Protein AF-A0AAD8E2T5-F1 (afdb_monomer)

Structure (mmCIF, N/CA/C/O backbone):
data_AF-A0AAD8E2T5-F1
#
_entry.id   AF-A0AAD8E2T5-F1
#
loop_
_atom_site.group_PDB
_atom_site.id
_atom_site.type_symbol
_atom_site.label_atom_id
_atom_site.label_alt_id
_atom_site.label_comp_id
_atom_site.label_asym_id
_atom_site.label_entity_id
_atom_site.label_seq_id
_atom_site.pdbx_PDB_ins_code
_atom_site.Cartn_x
_atom_site.Cartn_y
_atom_site.Cartn_z
_atom_site.occupancy
_atom_site.B_iso_or_equiv
_atom_site.auth_seq_id
_atom_site.auth_comp_id
_atom_site.auth_asym_id
_atom_site.auth_atom_id
_atom_site.pdbx_PDB_model_num
ATOM 1 N N . THR A 1 1 ? -21.886 -13.029 6.896 1.00 61.81 1 THR A N 1
ATOM 2 C CA . THR A 1 1 ? -21.208 -12.000 7.725 1.00 61.81 1 THR A CA 1
ATOM 3 C C . THR A 1 1 ? -21.037 -12.419 9.179 1.00 61.81 1 THR A C 1
ATOM 5 O O . THR A 1 1 ? -20.117 -11.916 9.805 1.00 61.81 1 THR A O 1
ATOM 8 N N . GLY A 1 2 ? -21.838 -13.358 9.710 1.00 75.00 2 GLY A N 1
ATOM 9 C CA . GLY A 1 2 ? -21.787 -13.745 11.130 1.00 75.00 2 GLY A CA 1
ATOM 10 C C . GLY A 1 2 ? -22.573 -12.800 12.045 1.00 75.00 2 GLY A C 1
ATOM 11 O O . GLY A 1 2 ? -22.577 -12.992 13.255 1.00 75.00 2 GLY A O 1
ATOM 12 N N . ALA A 1 3 ? -23.237 -11.792 11.466 1.00 78.25 3 ALA A N 1
ATOM 13 C CA . ALA A 1 3 ? -24.046 -10.806 12.179 1.00 78.25 3 ALA A CA 1
ATOM 14 C C . ALA A 1 3 ? -25.438 -11.328 12.579 1.00 78.25 3 ALA A C 1
ATOM 16 O O . ALA A 1 3 ? -25.994 -10.843 13.558 1.00 78.25 3 ALA A O 1
ATOM 17 N N . LEU A 1 4 ? -25.977 -12.309 11.850 1.00 80.19 4 LEU A N 1
ATOM 18 C CA . LEU A 1 4 ? -27.272 -12.948 12.108 1.00 80.19 4 LEU A CA 1
ATOM 19 C C . LEU A 1 4 ? -27.066 -14.451 12.330 1.00 80.19 4 LEU A C 1
ATOM 21 O O . LEU A 1 4 ? -26.152 -15.035 11.734 1.00 80.19 4 LEU A O 1
ATOM 25 N N . LEU A 1 5 ? -27.893 -15.059 13.181 1.00 77.06 5 LEU A N 1
ATOM 26 C CA . LEU A 1 5 ? -27.990 -16.513 13.308 1.00 77.06 5 LEU A CA 1
ATOM 27 C C . LEU A 1 5 ? -28.580 -17.121 12.026 1.00 77.06 5 LEU A C 1
ATOM 29 O O . LEU A 1 5 ? -29.374 -16.487 11.337 1.00 77.06 5 LEU A O 1
ATOM 33 N N . LEU A 1 6 ? -28.156 -18.344 11.694 1.00 69.25 6 LEU A N 1
ATOM 34 C CA . LEU A 1 6 ? -28.628 -19.059 10.500 1.00 69.25 6 LEU A CA 1
ATOM 35 C C . LEU A 1 6 ? -30.036 -19.635 10.682 1.00 69.25 6 LEU A C 1
ATOM 37 O O . LEU A 1 6 ? -30.764 -19.769 9.707 1.00 69.25 6 LEU A O 1
ATOM 41 N N . GLU A 1 7 ? -30.415 -19.953 11.917 1.00 64.06 7 GLU A N 1
ATOM 42 C CA . GLU A 1 7 ? -31.717 -20.515 12.255 1.00 64.06 7 GLU A CA 1
ATOM 43 C C . GLU A 1 7 ? -32.171 -19.941 13.595 1.00 64.06 7 GLU A C 1
ATOM 45 O O . GLU A 1 7 ? -31.394 -19.895 14.553 1.00 64.06 7 GLU A O 1
ATOM 50 N N . ASN A 1 8 ? -33.433 -19.523 13.661 1.00 59.47 8 ASN A N 1
ATOM 51 C CA . ASN A 1 8 ? -34.097 -19.223 14.920 1.00 59.47 8 ASN A CA 1
ATOM 52 C C . ASN A 1 8 ? -34.789 -20.506 15.407 1.00 59.47 8 ASN A C 1
ATOM 54 O O . ASN A 1 8 ? -35.702 -20.976 14.718 1.00 59.47 8 ASN A O 1
ATOM 58 N N . PRO A 1 9 ? -34.405 -21.092 16.559 1.00 55.62 9 PRO A N 1
ATOM 59 C CA . PRO A 1 9 ? -35.082 -22.267 17.102 1.00 55.62 9 PRO A CA 1
ATOM 60 C C . PRO A 1 9 ? -36.516 -21.884 17.508 1.00 55.62 9 PRO A C 1
ATOM 62 O O . PRO A 1 9 ? -36.763 -21.431 18.620 1.00 55.62 9 PRO A O 1
ATOM 65 N N . GLY A 1 10 ? -37.461 -22.014 16.572 1.00 60.66 10 GLY A N 1
ATOM 66 C CA . GLY A 1 10 ? -38.875 -21.659 16.751 1.00 60.66 10 GLY A CA 1
ATOM 67 C C . GLY A 1 10 ? -39.511 -20.880 15.593 1.00 60.66 10 GLY A C 1
ATOM 68 O O . GLY A 1 10 ? -40.734 -20.758 15.548 1.00 60.66 10 GLY A O 1
ATOM 69 N N . SER A 1 11 ? -38.721 -20.390 14.636 1.00 57.31 11 SER A N 1
ATOM 70 C CA . SER A 1 11 ? -39.211 -19.648 13.472 1.00 57.31 11 SER A CA 1
ATOM 71 C C . SER A 1 11 ? -39.202 -20.504 12.201 1.00 57.31 11 SER A C 1
ATOM 73 O O . SER A 1 11 ? -38.232 -21.203 11.927 1.00 57.31 11 SER A O 1
ATOM 75 N N . LYS A 1 12 ? -40.264 -20.407 11.388 1.00 56.75 12 LYS A N 1
ATOM 76 C CA . LYS A 1 12 ? -40.334 -20.995 10.035 1.00 56.75 12 LYS A CA 1
ATOM 77 C C . LYS A 1 12 ? -39.841 -20.055 8.927 1.00 56.75 12 LYS A C 1
ATOM 79 O O . LYS A 1 12 ? -39.873 -20.446 7.764 1.00 56.75 12 LYS A O 1
ATOM 84 N N . ASP A 1 13 ? -39.448 -18.827 9.260 1.00 60.12 13 ASP A N 1
ATOM 85 C CA . ASP A 1 13 ? -38.979 -17.844 8.285 1.00 60.12 13 ASP A CA 1
ATOM 86 C C . ASP A 1 13 ? -37.445 -17.918 8.154 1.00 60.12 13 ASP A C 1
ATOM 88 O O . ASP A 1 13 ? -36.739 -17.521 9.083 1.00 60.12 13 ASP A O 1
ATOM 92 N N . PRO A 1 14 ? -36.901 -18.404 7.023 1.00 56.59 14 PRO A N 1
ATOM 93 C CA . PRO A 1 14 ? -35.457 -18.514 6.809 1.00 56.59 14 PRO A CA 1
ATOM 94 C C . PRO A 1 14 ? -34.744 -17.151 6.720 1.00 56.59 14 PRO A C 1
ATOM 96 O O . PRO A 1 14 ? -33.518 -17.112 6.620 1.00 56.59 14 PRO A O 1
ATOM 99 N N . TYR A 1 15 ? -35.482 -16.035 6.756 1.00 58.16 15 TYR A N 1
ATOM 100 C CA . TYR A 1 15 ? -34.942 -14.679 6.681 1.00 58.16 15 TYR A CA 1
ATOM 101 C C . TYR A 1 15 ? -34.942 -13.922 8.021 1.00 58.16 15 TYR A C 1
ATOM 103 O O . TYR A 1 15 ? -34.490 -12.777 8.053 1.00 58.16 15 TYR A O 1
ATOM 111 N N . ASN A 1 16 ? -35.389 -14.529 9.131 1.00 60.06 16 ASN A N 1
ATOM 112 C CA . ASN A 1 16 ? -35.539 -13.840 10.421 1.00 60.06 16 ASN A CA 1
ATOM 113 C C . ASN A 1 16 ? -34.491 -14.196 11.493 1.00 60.06 16 ASN A C 1
ATOM 115 O O . ASN A 1 16 ? -34.824 -14.326 12.667 1.00 60.06 16 ASN A O 1
ATOM 119 N N . GLY A 1 17 ? -33.221 -14.339 11.115 1.00 70.25 17 GLY A N 1
ATOM 120 C CA . GLY A 1 17 ? -32.162 -14.665 12.075 1.00 70.25 17 GLY A CA 1
ATOM 121 C C . GLY A 1 17 ? -31.980 -13.602 13.167 1.00 70.25 17 GLY A C 1
ATOM 122 O O . GLY A 1 17 ? -31.820 -12.420 12.856 1.00 70.25 17 GLY A O 1
ATOM 123 N N . ASP A 1 18 ? -31.939 -14.019 14.436 1.00 80.06 18 ASP A N 1
ATOM 124 C CA . ASP A 1 18 ? -31.612 -13.123 15.548 1.00 80.06 18 ASP A CA 1
ATOM 125 C C . ASP A 1 18 ? -30.189 -12.558 15.409 1.00 80.06 18 ASP A C 1
ATOM 127 O O . ASP A 1 18 ? -29.259 -13.210 14.914 1.00 80.06 18 ASP A O 1
ATOM 131 N N . ILE A 1 19 ? -30.003 -11.318 15.864 1.00 83.88 19 ILE A N 1
ATOM 132 C CA . ILE A 1 19 ? -28.711 -10.635 15.814 1.00 83.88 19 ILE A CA 1
ATOM 133 C C . ILE A 1 19 ? -27.715 -11.286 16.785 1.00 83.88 19 ILE A C 1
ATOM 135 O O . ILE A 1 19 ? -27.953 -11.419 17.986 1.00 83.88 19 ILE A O 1
ATOM 139 N N . THR A 1 20 ? -26.551 -11.680 16.273 1.00 88.69 20 THR A N 1
ATOM 140 C CA . THR A 1 20 ? -25.502 -12.300 17.093 1.00 88.69 20 THR A CA 1
ATOM 141 C C . THR A 1 20 ? -24.822 -11.264 17.988 1.00 88.69 20 THR A C 1
ATOM 143 O O . THR A 1 20 ? -24.931 -10.055 17.772 1.00 88.69 20 THR A O 1
ATOM 146 N N . LEU A 1 21 ? -24.040 -11.707 18.977 1.00 86.19 21 LEU A N 1
ATOM 147 C CA . LEU A 1 21 ? -23.210 -10.793 19.774 1.00 86.19 21 LEU A CA 1
ATOM 148 C C . LEU A 1 21 ? -22.235 -9.992 18.890 1.00 86.19 21 LEU A C 1
ATOM 150 O O . LEU A 1 21 ? -22.070 -8.790 19.081 1.00 86.19 21 LEU A O 1
ATOM 154 N N . MET A 1 22 ? -21.656 -10.632 17.868 1.00 89.00 22 MET A N 1
ATOM 155 C CA . MET A 1 22 ? -20.851 -9.946 16.852 1.00 89.00 22 MET A CA 1
ATOM 156 C C . MET A 1 22 ? -21.699 -8.930 16.072 1.00 89.00 22 MET A C 1
ATOM 158 O O . MET A 1 22 ? -21.257 -7.801 15.881 1.00 89.00 22 MET A O 1
ATOM 162 N N . GLY A 1 23 ? -22.926 -9.287 15.682 1.00 91.00 23 GLY A N 1
ATOM 163 C CA . GLY A 1 23 ? -23.860 -8.386 15.006 1.00 91.00 23 GLY A CA 1
ATOM 164 C C . GLY A 1 23 ? -24.168 -7.123 15.812 1.00 91.00 23 GLY A C 1
ATOM 165 O O . GLY A 1 23 ? -24.127 -6.026 15.259 1.00 91.00 23 GLY A O 1
ATOM 166 N N . HIS A 1 24 ? -24.378 -7.244 17.126 1.00 91.56 24 HIS A N 1
ATOM 167 C CA . HIS A 1 24 ? -24.598 -6.093 18.011 1.00 91.56 24 HIS A CA 1
ATOM 168 C C . HIS A 1 24 ? -23.395 -5.144 18.062 1.00 91.56 24 HIS A C 1
ATOM 170 O O . HIS A 1 24 ? -23.573 -3.928 18.133 1.00 91.56 24 HIS A O 1
ATOM 176 N N . VAL A 1 25 ? -22.173 -5.686 18.028 1.00 93.25 25 VAL A N 1
ATOM 177 C CA . VAL A 1 25 ? -20.946 -4.881 17.954 1.00 93.25 25 VAL A CA 1
ATOM 178 C C . VAL A 1 25 ? -20.874 -4.164 16.611 1.00 93.25 25 VAL A C 1
ATOM 180 O O . VAL A 1 25 ? -20.685 -2.951 16.576 1.00 93.25 25 VAL A O 1
ATOM 183 N N . MET A 1 26 ? -21.076 -4.893 15.510 1.00 93.94 26 MET A N 1
ATOM 184 C CA . MET A 1 26 ? -21.024 -4.342 14.152 1.00 93.94 26 MET A CA 1
ATOM 185 C C . MET A 1 26 ? -22.046 -3.216 13.953 1.00 93.94 26 MET A C 1
ATOM 187 O O . MET A 1 26 ? -21.712 -2.191 13.374 1.00 93.94 26 MET A O 1
ATOM 191 N N . ALA A 1 27 ? -23.257 -3.360 14.498 1.00 93.38 27 ALA A N 1
ATOM 192 C CA . ALA A 1 27 ? -24.318 -2.356 14.402 1.00 93.38 27 ALA A CA 1
ATOM 193 C C . ALA A 1 27 ? -23.984 -1.018 15.092 1.00 93.38 27 ALA A C 1
ATOM 195 O O . ALA A 1 27 ? -24.606 0.001 14.798 1.00 93.38 27 ALA A O 1
ATOM 196 N N . LYS A 1 28 ? -23.019 -1.001 16.021 1.00 94.19 28 LYS A N 1
ATOM 197 C CA . LYS A 1 28 ? -22.618 0.198 16.777 1.00 94.19 28 LYS A CA 1
ATOM 198 C C . LYS A 1 28 ? -21.412 0.930 16.183 1.00 94.19 28 LYS A C 1
ATOM 200 O O . LYS A 1 28 ? -21.066 2.015 16.666 1.00 94.19 28 LYS A O 1
ATOM 205 N N . LEU A 1 29 ? -20.756 0.356 15.172 1.00 96.06 29 LEU A N 1
ATOM 206 C CA . LEU A 1 29 ? -19.588 0.949 14.525 1.00 96.06 29 LEU A CA 1
ATOM 207 C C . LEU A 1 29 ? -20.008 1.689 13.239 1.00 96.06 29 LEU A C 1
ATOM 209 O O . LEU A 1 29 ? -20.730 1.119 12.425 1.00 96.06 29 LEU A O 1
ATOM 213 N N . PRO A 1 30 ? -19.563 2.942 13.017 1.00 95.81 30 PRO A N 1
ATOM 214 C CA . PRO A 1 30 ? -19.956 3.752 11.859 1.00 95.81 30 PRO A CA 1
ATOM 215 C C . PRO A 1 30 ? -19.135 3.410 10.600 1.00 95.81 30 PRO A C 1
ATOM 217 O O . PRO A 1 30 ? -18.559 4.288 9.963 1.00 95.81 30 PRO A O 1
ATOM 220 N N . ILE A 1 31 ? -19.019 2.125 10.274 1.00 96.62 31 ILE A N 1
ATOM 221 C CA . ILE A 1 31 ? -18.174 1.596 9.194 1.00 96.62 31 ILE A CA 1
ATOM 222 C C . ILE A 1 31 ? -18.854 0.391 8.540 1.00 96.62 31 ILE A C 1
ATOM 224 O O . ILE A 1 31 ? -19.792 -0.183 9.090 1.00 96.62 31 ILE A O 1
ATOM 228 N N . ASP A 1 32 ? -18.360 -0.014 7.371 1.00 95.94 32 ASP A N 1
ATOM 229 C CA . ASP A 1 32 ? -18.878 -1.188 6.671 1.00 95.94 32 ASP A CA 1
ATOM 230 C C . ASP A 1 32 ? -18.830 -2.459 7.544 1.00 95.94 32 ASP A C 1
ATOM 232 O O . ASP A 1 32 ? -17.945 -2.650 8.389 1.00 95.94 32 ASP A O 1
ATOM 236 N N . ILE A 1 33 ? -19.790 -3.358 7.323 1.00 94.12 33 ILE A N 1
ATOM 237 C CA . ILE A 1 33 ? -19.931 -4.592 8.095 1.00 94.12 33 ILE A CA 1
ATOM 238 C C . ILE A 1 33 ? -18.700 -5.501 7.973 1.00 94.12 33 ILE A C 1
ATOM 240 O O . ILE A 1 33 ? -18.281 -6.092 8.966 1.00 94.12 33 ILE A O 1
ATOM 244 N N . HIS A 1 34 ? -18.052 -5.592 6.811 1.00 95.69 34 HIS A N 1
ATOM 245 C CA . HIS A 1 34 ? -16.842 -6.402 6.651 1.00 95.69 34 HIS A CA 1
ATOM 246 C C . HIS A 1 34 ? -15.663 -5.800 7.418 1.00 95.69 34 HIS A C 1
ATOM 248 O O . HIS A 1 34 ? -14.889 -6.529 8.041 1.00 95.69 34 HIS A O 1
ATOM 254 N N . ILE A 1 35 ? -15.571 -4.470 7.459 1.00 97.31 35 ILE A N 1
ATOM 255 C CA . ILE A 1 35 ? -14.559 -3.758 8.245 1.00 97.31 35 ILE A CA 1
ATOM 256 C C . ILE A 1 35 ? -14.821 -3.931 9.748 1.00 97.31 35 ILE A C 1
ATOM 258 O O . ILE A 1 35 ? -13.900 -4.188 10.523 1.00 97.31 35 ILE A O 1
ATOM 262 N N . SER A 1 36 ? -16.081 -3.883 10.175 1.00 97.31 36 SER A N 1
ATOM 263 C CA . SER A 1 36 ? -16.446 -4.191 11.561 1.00 97.31 36 SER A CA 1
ATOM 264 C C . SER A 1 36 ? -16.055 -5.623 11.934 1.00 97.31 36 SER A C 1
ATOM 266 O O . SER A 1 36 ? -15.483 -5.858 12.998 1.00 97.31 36 SER A O 1
ATOM 268 N N . LYS A 1 37 ? -16.283 -6.587 11.031 1.00 97.00 37 LYS A N 1
ATOM 269 C CA . LYS A 1 37 ?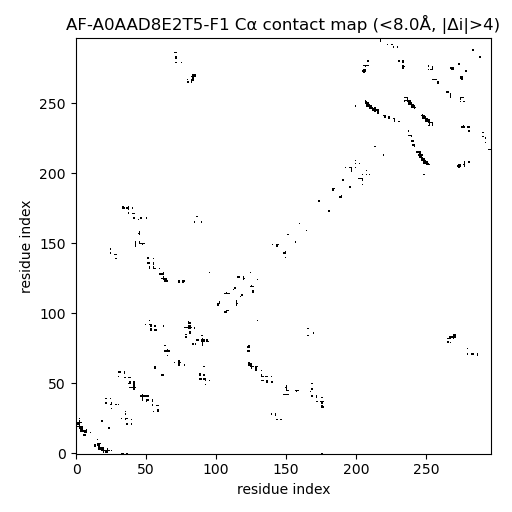 -15.865 -7.984 11.212 1.00 97.00 37 LYS A CA 1
ATOM 270 C C . LYS A 1 37 ? -14.343 -8.121 11.333 1.00 97.00 37 LYS A C 1
ATOM 272 O O . LYS A 1 37 ? -13.884 -8.865 12.195 1.00 97.00 37 LYS A O 1
ATOM 277 N N . LEU A 1 38 ? -13.567 -7.393 10.522 1.00 97.94 38 LEU A N 1
ATOM 278 C CA . LEU A 1 38 ? -12.101 -7.311 10.623 1.00 97.94 38 LEU A CA 1
ATOM 279 C C . LEU A 1 38 ? -11.664 -6.881 12.033 1.00 97.94 38 LEU A C 1
ATOM 281 O O . LEU A 1 38 ? -10.799 -7.523 12.620 1.00 97.94 38 LEU A O 1
ATOM 285 N N . ILE A 1 39 ? -12.291 -5.848 12.600 1.00 98.06 39 ILE A N 1
ATOM 286 C CA . ILE A 1 39 ? -11.991 -5.357 13.956 1.00 98.06 39 ILE A CA 1
ATOM 287 C C . ILE A 1 39 ? -12.333 -6.402 15.025 1.00 98.06 39 ILE A C 1
ATOM 289 O O . ILE A 1 39 ? -11.518 -6.658 15.913 1.00 98.06 39 ILE A O 1
ATOM 293 N N . VAL A 1 40 ? -13.508 -7.036 14.933 1.00 96.56 40 VAL A N 1
ATOM 294 C CA . VAL A 1 40 ? -13.924 -8.076 15.891 1.00 96.56 40 VAL A CA 1
ATOM 295 C C . VAL A 1 40 ? -12.961 -9.264 15.850 1.00 96.56 40 VAL A C 1
ATOM 297 O O . VAL A 1 40 ? -12.515 -9.733 16.894 1.00 96.56 40 VAL A O 1
ATOM 300 N N . LEU A 1 41 ? -12.582 -9.724 14.656 1.00 96.56 41 LEU A N 1
ATOM 301 C CA . LEU A 1 41 ? -11.570 -10.769 14.506 1.00 96.56 41 LEU A CA 1
ATOM 302 C C . LEU A 1 41 ? -10.204 -10.303 15.041 1.00 96.56 41 LEU A C 1
ATOM 304 O O . LEU A 1 41 ? -9.521 -11.069 15.713 1.00 96.56 41 LEU A O 1
ATOM 308 N N . GLY A 1 42 ? -9.830 -9.037 14.843 1.00 96.69 42 GLY A N 1
ATOM 309 C CA . GLY A 1 42 ? -8.633 -8.445 15.444 1.00 96.69 42 GLY A CA 1
ATOM 310 C C . GLY A 1 42 ? -8.590 -8.572 16.966 1.00 96.69 42 GLY A C 1
ATOM 311 O O . GLY A 1 42 ? -7.543 -8.897 17.524 1.00 96.69 42 GLY A O 1
ATOM 312 N N . HIS A 1 43 ? -9.728 -8.393 17.643 1.00 95.44 43 HIS A N 1
ATOM 313 C CA . HIS A 1 43 ? -9.836 -8.641 19.082 1.00 95.44 43 HIS A CA 1
ATOM 314 C C . HIS A 1 43 ? -9.566 -10.112 19.435 1.00 95.44 43 HIS A C 1
ATOM 316 O O . HIS A 1 43 ? -8.732 -10.387 20.297 1.00 95.44 43 HIS A O 1
ATOM 322 N N . VAL A 1 44 ? -10.199 -11.049 18.719 1.00 94.06 44 VAL A N 1
ATOM 323 C CA . VAL A 1 44 ? -10.035 -12.503 18.925 1.00 94.06 44 VAL A CA 1
ATOM 324 C C . VAL A 1 44 ? -8.576 -12.937 18.759 1.00 94.06 44 VAL A C 1
ATOM 326 O O . VAL A 1 44 ? -8.061 -13.718 19.554 1.00 94.06 44 VAL A O 1
ATOM 329 N N . PHE A 1 45 ? -7.881 -12.395 17.760 1.00 95.12 45 PHE A N 1
ATOM 330 C CA . PHE A 1 45 ? -6.494 -12.742 17.448 1.00 95.12 45 PHE A CA 1
ATOM 331 C C . PHE A 1 45 ? -5.453 -11.845 18.145 1.00 95.12 45 PHE A C 1
ATOM 333 O O . PHE A 1 45 ? -4.280 -11.889 17.787 1.00 95.12 45 PHE A O 1
ATOM 340 N N . SER A 1 46 ? -5.831 -11.044 19.151 1.00 95.50 46 SER A N 1
ATOM 341 C CA . SER A 1 46 ? -4.910 -10.162 19.899 1.00 95.50 46 SER A CA 1
ATOM 342 C C . SER A 1 46 ? -4.142 -9.130 19.040 1.00 95.50 46 SER A C 1
ATOM 344 O O . SER A 1 46 ? -3.029 -8.736 19.384 1.00 95.50 46 SER A O 1
ATOM 346 N N . VAL A 1 47 ? -4.754 -8.655 17.949 1.00 96.31 47 VAL A N 1
ATOM 347 C CA . VAL A 1 47 ? -4.250 -7.612 17.021 1.00 96.31 47 VAL A CA 1
ATOM 348 C C . VAL A 1 47 ? -5.315 -6.533 16.761 1.00 96.31 47 VAL A C 1
ATOM 350 O O . VAL A 1 47 ? -5.556 -6.090 15.634 1.00 96.31 47 VAL A O 1
ATOM 353 N N . LEU A 1 48 ? -6.032 -6.156 17.827 1.00 97.31 48 LEU A N 1
ATOM 354 C CA . LEU A 1 48 ? -7.163 -5.227 17.774 1.00 97.31 48 LEU A CA 1
ATOM 355 C C . LEU A 1 48 ? -6.757 -3.856 17.221 1.00 97.31 48 LEU A C 1
ATOM 357 O O . LEU A 1 48 ? -7.434 -3.324 16.347 1.00 97.31 48 LEU A O 1
ATOM 361 N N . GLU A 1 49 ? -5.654 -3.298 17.715 1.00 97.06 49 GLU A N 1
ATOM 362 C CA . GLU A 1 49 ? -5.184 -1.965 17.332 1.00 97.06 49 GLU A CA 1
ATOM 363 C C . GLU A 1 49 ? -4.855 -1.900 15.835 1.00 97.06 49 GLU A C 1
ATOM 365 O O . GLU A 1 49 ? -5.311 -0.998 15.134 1.00 97.06 49 GLU A O 1
ATOM 370 N N . GLU A 1 50 ? -4.143 -2.903 15.317 1.00 97.88 50 GLU A N 1
ATOM 371 C CA . GLU A 1 50 ? -3.846 -3.041 13.893 1.00 97.88 50 GLU A CA 1
ATOM 372 C C . GLU A 1 50 ? -5.118 -3.065 13.046 1.00 97.88 50 GLU A C 1
ATOM 374 O O . GLU A 1 50 ? -5.189 -2.401 12.011 1.00 97.88 50 GLU A O 1
ATOM 379 N N . CYS A 1 51 ? -6.127 -3.820 13.481 1.00 98.31 51 CYS A N 1
ATOM 380 C CA . CYS A 1 51 ? -7.377 -3.967 12.744 1.00 98.31 51 CYS A CA 1
ATOM 381 C C . CYS A 1 51 ? -8.238 -2.699 12.792 1.00 98.31 51 CYS A C 1
ATOM 383 O O . CYS A 1 51 ? -8.879 -2.383 11.791 1.00 98.31 51 CYS A O 1
ATOM 385 N N . ILE A 1 52 ? -8.213 -1.936 13.892 1.00 98.50 52 ILE A N 1
ATOM 386 C CA . ILE A 1 52 ? -8.849 -0.609 13.964 1.00 98.50 52 ILE A CA 1
ATOM 387 C C . ILE A 1 52 ? -8.172 0.348 12.980 1.00 98.50 52 ILE A C 1
ATOM 389 O O . ILE A 1 52 ? -8.859 1.013 12.208 1.00 98.50 52 ILE A O 1
ATOM 393 N N . ILE A 1 53 ? -6.834 0.390 12.966 1.00 98.44 53 ILE A N 1
ATOM 394 C CA . ILE A 1 53 ? -6.061 1.258 12.066 1.00 98.44 53 ILE A CA 1
ATOM 395 C C . ILE A 1 53 ? -6.344 0.907 10.602 1.00 98.44 53 ILE A C 1
ATOM 397 O O . ILE A 1 53 ? -6.696 1.790 9.819 1.00 98.44 53 ILE A O 1
ATOM 401 N N . MET A 1 54 ? -6.238 -0.374 10.228 1.00 98.12 54 MET A N 1
ATOM 402 C CA . MET A 1 54 ? -6.557 -0.826 8.868 1.00 98.12 54 MET A CA 1
ATOM 403 C C . MET A 1 54 ? -8.013 -0.521 8.506 1.00 98.12 54 MET A C 1
ATOM 405 O O . MET A 1 54 ? -8.277 -0.013 7.419 1.00 98.12 54 MET A O 1
ATOM 409 N N . GLY A 1 55 ? -8.957 -0.775 9.414 1.00 97.75 55 GLY A N 1
ATOM 410 C CA . GLY A 1 55 ? -10.373 -0.562 9.146 1.00 97.75 55 GLY A CA 1
ATOM 411 C C . GLY A 1 55 ? -10.750 0.907 8.962 1.00 97.75 55 GLY A C 1
ATOM 412 O O . GLY A 1 55 ? -11.486 1.247 8.033 1.00 97.75 55 GLY A O 1
ATOM 413 N N . ALA A 1 56 ? -10.186 1.797 9.778 1.00 97.94 56 ALA A N 1
ATOM 414 C CA . ALA A 1 56 ? -10.368 3.236 9.627 1.00 97.94 56 ALA A CA 1
ATOM 415 C C . ALA A 1 56 ? -9.829 3.734 8.275 1.00 97.94 56 ALA A C 1
ATOM 417 O O . ALA A 1 56 ? -10.472 4.535 7.600 1.00 97.94 56 ALA A O 1
ATOM 418 N N . ALA A 1 57 ? -8.685 3.205 7.837 1.00 96.75 57 ALA A N 1
ATOM 419 C CA . ALA A 1 57 ? -8.096 3.522 6.539 1.00 96.75 57 ALA A CA 1
ATOM 420 C C . ALA A 1 57 ? -8.971 3.101 5.360 1.00 96.75 57 ALA A C 1
ATOM 422 O O . ALA A 1 57 ? -9.148 3.864 4.416 1.00 96.75 57 ALA A O 1
ATOM 423 N N . MET A 1 58 ? -9.515 1.883 5.421 1.00 95.75 58 MET A N 1
ATOM 424 C CA . MET A 1 58 ? -10.381 1.327 4.379 1.00 95.75 58 MET A CA 1
ATOM 425 C C . MET A 1 58 ? -11.732 2.043 4.289 1.00 95.75 58 MET A C 1
ATOM 427 O O . MET A 1 58 ? -12.374 2.000 3.245 1.00 95.75 58 MET A O 1
ATOM 431 N N . SER A 1 59 ? -12.153 2.700 5.371 1.00 95.81 59 SER A N 1
ATOM 432 C CA . SER A 1 59 ? -13.415 3.445 5.440 1.00 95.81 59 SER A CA 1
ATOM 433 C C . SER A 1 59 ? -13.328 4.842 4.816 1.00 95.81 59 SER A C 1
ATOM 435 O O . SER A 1 59 ? -14.344 5.522 4.683 1.00 95.81 59 SER A O 1
ATOM 437 N N . LEU A 1 60 ? -12.125 5.295 4.453 1.00 93.69 60 LEU A N 1
ATOM 438 C CA . LEU A 1 60 ? -11.867 6.632 3.925 1.00 93.69 60 LEU A CA 1
ATOM 439 C C . LEU A 1 60 ? -11.246 6.570 2.521 1.00 93.69 60 LEU A C 1
ATOM 441 O O . LEU A 1 60 ? -10.936 5.512 1.976 1.00 93.69 60 LEU A O 1
ATOM 445 N N . LYS A 1 61 ? -11.074 7.746 1.907 1.00 90.81 61 LYS A N 1
ATOM 446 C CA . LYS A 1 61 ? -10.362 7.904 0.627 1.00 90.81 61 LYS A CA 1
ATOM 447 C C . LYS A 1 61 ? -8.913 7.403 0.723 1.00 90.81 61 LYS A C 1
ATOM 449 O O . LYS A 1 61 ? -8.346 7.293 1.806 1.00 90.81 61 LYS A O 1
ATOM 454 N N . SER A 1 62 ? -8.281 7.166 -0.429 1.00 90.50 62 SER A N 1
ATOM 455 C CA . SER A 1 62 ? -6.894 6.687 -0.474 1.00 90.50 62 SER A CA 1
ATOM 456 C C . SER A 1 62 ? -5.934 7.611 0.284 1.00 90.50 62 SER A C 1
ATOM 458 O O . SER A 1 62 ? -5.945 8.830 0.107 1.00 90.50 62 SER A O 1
ATOM 460 N N . VAL A 1 63 ? -5.086 7.014 1.121 1.00 92.38 63 VAL A N 1
ATOM 461 C CA . VAL A 1 63 ? -4.070 7.725 1.912 1.00 92.38 63 VAL A CA 1
ATOM 462 C C . VAL A 1 63 ? -2.824 8.006 1.085 1.00 92.38 63 VAL A C 1
ATOM 464 O O . VAL A 1 63 ? -2.165 9.016 1.306 1.00 92.38 63 VAL A O 1
ATOM 467 N N . PHE A 1 64 ? -2.503 7.155 0.115 1.00 95.38 64 PHE A N 1
ATOM 468 C CA . PHE A 1 64 ? -1.370 7.387 -0.771 1.00 95.38 64 PHE A CA 1
ATOM 469 C C . PHE A 1 64 ? -1.763 8.371 -1.878 1.00 95.38 64 PHE A C 1
ATOM 471 O O . PHE A 1 64 ? -2.877 8.341 -2.404 1.00 95.38 64 PHE A O 1
ATOM 478 N N . SER A 1 65 ? -0.866 9.289 -2.216 1.00 94.44 65 SER A N 1
ATOM 479 C CA . SER A 1 65 ? -0.989 10.174 -3.368 1.00 94.44 65 SER A CA 1
ATOM 480 C C . SER A 1 65 ? -0.275 9.558 -4.571 1.00 94.44 65 SER A C 1
ATOM 482 O O . SER A 1 65 ? 0.607 8.713 -4.449 1.00 94.44 65 SER A O 1
ATOM 484 N N . THR A 1 66 ? -0.682 9.940 -5.778 1.00 93.19 66 THR A N 1
ATOM 485 C CA . THR A 1 66 ? -0.014 9.497 -7.011 1.00 93.19 66 THR A CA 1
ATOM 486 C C . THR A 1 66 ? 0.091 10.683 -7.969 1.00 93.19 66 THR A C 1
ATOM 488 O O . THR A 1 66 ? -0.728 10.812 -8.881 1.00 93.19 66 THR A O 1
ATOM 491 N N . PRO A 1 67 ? 1.054 11.598 -7.738 1.00 92.44 67 PRO A N 1
ATOM 492 C CA . PRO A 1 67 ? 1.254 12.770 -8.584 1.00 92.44 67 PRO A CA 1
ATOM 493 C C . PRO A 1 67 ? 1.536 12.371 -10.035 1.00 92.44 67 PRO A C 1
ATOM 495 O O . PRO A 1 67 ? 2.205 11.371 -10.297 1.00 92.44 67 PRO A O 1
ATOM 498 N N . PHE A 1 68 ? 1.039 13.163 -10.991 1.00 87.56 68 PHE A N 1
ATOM 499 C CA . PHE A 1 68 ? 1.081 12.818 -12.417 1.00 87.56 68 PHE A CA 1
ATOM 500 C C . PHE A 1 68 ? 2.497 12.521 -12.931 1.00 87.56 68 PHE A C 1
ATOM 502 O O . PHE A 1 68 ? 2.655 11.585 -13.713 1.00 87.56 68 PHE A O 1
ATOM 509 N N . GLN A 1 69 ? 3.496 13.295 -12.496 1.00 89.00 69 GLN A N 1
ATOM 510 C CA . GLN A 1 69 ? 4.887 13.191 -12.955 1.00 89.00 69 GLN A CA 1
ATOM 511 C C . GLN A 1 69 ? 5.712 12.153 -12.176 1.00 89.00 69 GLN A C 1
ATOM 513 O O . GLN A 1 69 ? 6.726 11.680 -12.675 1.00 89.00 69 GLN A O 1
ATOM 518 N N . GLU A 1 70 ? 5.260 11.743 -10.989 1.00 90.75 70 GLU A N 1
ATOM 519 C CA . GLU A 1 70 ? 6.042 10.927 -10.047 1.00 90.75 70 GLU A CA 1
ATOM 520 C C . GLU A 1 70 ? 5.371 9.579 -9.754 1.00 90.75 70 GLU A C 1
ATOM 522 O O . GLU A 1 70 ? 5.569 8.968 -8.707 1.00 90.75 70 GLU A O 1
ATOM 527 N N . ARG A 1 71 ? 4.551 9.078 -10.685 1.00 92.25 71 ARG A N 1
ATOM 528 C CA . ARG A 1 71 ? 3.734 7.869 -10.474 1.00 92.25 71 ARG A CA 1
ATOM 529 C C . ARG A 1 71 ? 4.558 6.627 -10.124 1.00 92.25 71 ARG A C 1
ATOM 531 O O . ARG A 1 71 ? 4.090 5.795 -9.348 1.00 92.25 71 ARG A O 1
ATOM 538 N N . LEU A 1 72 ? 5.757 6.484 -10.697 1.00 90.19 72 LEU A N 1
ATOM 539 C CA . LEU A 1 72 ? 6.658 5.373 -10.372 1.00 90.19 72 LEU A CA 1
ATOM 540 C C . LEU A 1 72 ? 7.258 5.533 -8.969 1.00 90.19 72 LEU A C 1
ATOM 542 O O . LEU A 1 72 ? 7.283 4.565 -8.216 1.00 90.19 72 LEU A O 1
ATOM 546 N N . ALA A 1 73 ? 7.677 6.744 -8.596 1.00 90.31 73 ALA A N 1
ATOM 547 C CA . ALA A 1 73 ? 8.200 7.030 -7.261 1.00 90.31 73 ALA A CA 1
ATOM 548 C C . ALA A 1 73 ? 7.126 6.821 -6.178 1.00 90.31 73 ALA A C 1
ATOM 550 O O . ALA A 1 73 ? 7.387 6.164 -5.173 1.00 90.31 73 ALA A O 1
ATOM 551 N N . ALA A 1 74 ? 5.887 7.252 -6.435 1.00 92.38 74 ALA A N 1
ATOM 552 C CA . ALA A 1 74 ? 4.741 6.981 -5.569 1.00 92.38 74 ALA A CA 1
ATOM 553 C C . ALA A 1 74 ? 4.467 5.477 -5.412 1.00 92.38 74 ALA A C 1
ATOM 555 O O . ALA A 1 74 ? 4.221 4.991 -4.307 1.00 92.38 74 ALA A O 1
ATOM 556 N N . TYR A 1 75 ? 4.551 4.715 -6.509 1.00 91.50 75 TYR A N 1
ATOM 557 C CA . TYR A 1 75 ? 4.430 3.258 -6.461 1.00 91.50 75 TYR A CA 1
ATOM 558 C C . TYR A 1 75 ? 5.555 2.611 -5.643 1.00 91.50 75 TYR A C 1
ATOM 560 O O . TYR A 1 75 ? 5.274 1.749 -4.813 1.00 91.50 75 TYR A O 1
ATOM 568 N N . ASN A 1 76 ? 6.799 3.057 -5.826 1.00 88.69 76 ASN A N 1
ATOM 569 C CA . ASN A 1 76 ? 7.948 2.579 -5.057 1.00 88.69 76 ASN A CA 1
ATOM 570 C C . ASN A 1 76 ? 7.783 2.862 -3.564 1.00 88.69 76 ASN A C 1
ATOM 572 O O . ASN A 1 76 ? 7.979 1.962 -2.758 1.00 88.69 76 ASN A O 1
ATOM 576 N N . SER A 1 77 ? 7.342 4.067 -3.200 1.00 90.88 77 SER A N 1
ATOM 577 C CA . SER A 1 77 ? 7.076 4.406 -1.803 1.00 90.88 77 SER A CA 1
ATOM 578 C C . SER A 1 77 ? 6.000 3.500 -1.196 1.00 90.88 77 SER A C 1
ATOM 580 O O . SER A 1 77 ? 6.187 2.964 -0.106 1.00 90.88 77 SER A O 1
ATOM 582 N N . LYS A 1 78 ? 4.907 3.229 -1.925 1.00 91.38 78 LYS A N 1
ATOM 583 C CA . LYS A 1 78 ? 3.867 2.288 -1.476 1.00 91.38 78 LYS A CA 1
ATOM 584 C C . LYS A 1 78 ? 4.403 0.860 -1.293 1.00 91.38 78 LYS A C 1
ATOM 586 O O . LYS A 1 78 ? 3.994 0.178 -0.355 1.00 91.38 78 LYS A O 1
ATOM 591 N N . LEU A 1 79 ? 5.304 0.408 -2.169 1.00 87.69 79 LEU A N 1
ATOM 592 C CA . LEU A 1 79 ? 5.963 -0.896 -2.049 1.00 87.69 79 LEU A CA 1
ATOM 593 C C . LEU A 1 79 ? 6.866 -0.975 -0.814 1.00 87.69 79 LEU A C 1
ATOM 595 O O . LEU A 1 79 ? 6.803 -1.981 -0.113 1.00 87.69 79 LEU A O 1
ATOM 599 N N . THR A 1 80 ? 7.629 0.080 -0.509 1.00 87.88 80 THR A N 1
ATOM 600 C CA . THR A 1 80 ? 8.407 0.172 0.739 1.00 87.88 80 THR A CA 1
ATOM 601 C C . THR A 1 80 ? 7.490 0.030 1.950 1.00 87.88 80 THR A C 1
ATOM 603 O O . THR A 1 80 ? 7.726 -0.810 2.812 1.00 87.88 80 THR A O 1
ATOM 606 N N . TRP A 1 81 ? 6.372 0.764 1.979 1.00 91.94 81 TRP A N 1
ATOM 607 C CA . TRP A 1 81 ? 5.402 0.652 3.070 1.00 91.94 81 TRP A CA 1
ATOM 608 C C . TRP A 1 81 ? 4.777 -0.734 3.185 1.00 91.94 81 TRP A C 1
ATOM 610 O O . TRP A 1 81 ? 4.474 -1.177 4.293 1.00 91.94 81 TRP A O 1
ATOM 620 N N . ALA A 1 82 ? 4.578 -1.421 2.056 1.00 89.31 82 ALA A N 1
ATOM 621 C CA . ALA A 1 82 ? 4.066 -2.783 2.051 1.00 89.31 82 ALA A CA 1
ATOM 622 C C . ALA A 1 82 ? 4.975 -3.747 2.807 1.00 89.31 82 ALA A C 1
ATOM 624 O O . ALA A 1 82 ? 4.459 -4.779 3.223 1.00 89.31 82 ALA A O 1
ATOM 625 N N . ASP A 1 83 ? 6.264 -3.433 2.974 1.00 85.81 83 ASP A N 1
ATOM 626 C CA . ASP A 1 83 ? 7.252 -4.258 3.675 1.00 85.81 83 ASP A CA 1
ATOM 627 C C . ASP A 1 83 ? 7.126 -5.729 3.295 1.00 85.81 83 ASP A C 1
ATOM 629 O O . ASP A 1 83 ? 6.918 -6.614 4.125 1.00 85.81 83 ASP A O 1
ATOM 633 N N . SER A 1 84 ? 7.087 -5.976 1.986 1.00 82.62 84 SER A N 1
ATOM 634 C CA . SER A 1 84 ? 7.013 -7.340 1.481 1.00 82.62 84 SER A CA 1
ATOM 635 C C . SER A 1 84 ? 5.798 -8.108 2.021 1.00 82.62 84 SER A C 1
ATOM 637 O O . SER A 1 84 ? 5.792 -9.315 2.181 1.00 82.62 84 SER A O 1
ATOM 639 N N . SER A 1 85 ? 4.693 -7.427 2.297 1.00 86.75 85 SER A N 1
ATOM 640 C CA . SER A 1 85 ? 3.440 -8.088 2.655 1.00 86.75 85 SER A CA 1
ATOM 641 C C . SER A 1 85 ? 2.555 -8.340 1.435 1.00 86.75 85 SER A C 1
ATOM 643 O O . SER A 1 85 ? 1.650 -9.170 1.513 1.00 86.75 85 SER A O 1
ATOM 645 N N . CYS A 1 86 ? 2.788 -7.647 0.315 1.00 87.50 86 CYS A N 1
ATOM 646 C CA . CYS A 1 86 ? 1.869 -7.597 -0.829 1.00 87.50 86 CYS A CA 1
ATOM 647 C C . CYS A 1 86 ? 0.433 -7.184 -0.441 1.00 87.50 86 CYS A C 1
ATOM 649 O O . CYS A 1 86 ? -0.520 -7.600 -1.098 1.00 87.50 86 CYS A O 1
ATOM 651 N N . SER A 1 87 ? 0.262 -6.408 0.636 1.00 91.94 87 SER A N 1
ATOM 652 C CA . SER A 1 87 ? -1.046 -6.001 1.152 1.00 91.94 87 SER A CA 1
ATOM 653 C C . SER A 1 87 ? -1.125 -4.491 1.325 1.00 91.94 87 SER A C 1
ATOM 655 O O . SER A 1 87 ? -0.409 -3.917 2.142 1.00 91.94 87 SER A O 1
ATOM 657 N N . ASP A 1 88 ? -2.063 -3.863 0.614 1.00 93.19 88 ASP A N 1
ATOM 658 C CA . ASP A 1 88 ? -2.336 -2.426 0.719 1.00 93.19 88 ASP A CA 1
ATOM 659 C C . ASP A 1 88 ? -2.755 -2.008 2.138 1.00 93.19 88 ASP A C 1
ATOM 661 O O . ASP A 1 88 ? -2.391 -0.928 2.605 1.00 93.19 88 ASP A O 1
ATOM 665 N N . CYS A 1 89 ? -3.490 -2.875 2.843 1.00 95.19 89 CYS A N 1
ATOM 666 C CA . CYS A 1 89 ? -3.926 -2.622 4.217 1.00 95.19 89 CYS A CA 1
ATOM 667 C C . CYS A 1 89 ? -2.728 -2.587 5.177 1.00 95.19 89 CYS A C 1
ATOM 669 O O . CYS A 1 89 ? -2.649 -1.718 6.043 1.00 95.19 89 CYS A O 1
ATOM 671 N N . ILE A 1 90 ? -1.764 -3.494 4.981 1.00 95.31 90 ILE A N 1
ATOM 672 C CA . ILE A 1 90 ? -0.527 -3.531 5.771 1.00 95.31 90 ILE A CA 1
ATOM 673 C C . ILE A 1 90 ? 0.380 -2.350 5.396 1.00 95.31 90 ILE A C 1
ATOM 675 O O . ILE A 1 90 ? 0.931 -1.718 6.295 1.00 95.31 90 ILE A O 1
ATOM 679 N N . SER A 1 91 ? 0.460 -1.970 4.110 1.00 94.81 91 SER A N 1
ATOM 680 C CA . SER A 1 91 ? 1.152 -0.740 3.692 1.00 94.81 91 SER A CA 1
ATOM 681 C C . SER A 1 91 ? 0.639 0.477 4.450 1.00 94.81 91 SER A C 1
ATOM 683 O O . SER A 1 91 ? 1.421 1.270 4.977 1.00 94.81 91 SER A O 1
ATOM 685 N N . PHE A 1 92 ? -0.685 0.621 4.533 1.00 95.31 92 PHE A N 1
ATOM 686 C CA . PHE A 1 92 ? -1.275 1.712 5.289 1.00 95.31 92 PHE A CA 1
ATOM 687 C C . PHE A 1 92 ? -0.921 1.622 6.777 1.00 95.31 92 PHE A C 1
ATOM 689 O O . PHE A 1 92 ? -0.422 2.603 7.328 1.00 95.31 92 PHE A O 1
ATOM 696 N N . LEU A 1 93 ? -1.134 0.463 7.409 1.00 97.00 93 LEU A N 1
ATOM 697 C CA . LEU A 1 93 ? -0.840 0.241 8.828 1.00 97.00 93 LEU A CA 1
ATOM 698 C C . LEU A 1 93 ? 0.590 0.671 9.186 1.00 97.00 93 LEU A C 1
ATOM 700 O O . LEU A 1 93 ? 0.795 1.393 10.162 1.00 97.00 93 LEU A O 1
ATOM 704 N N . ASN A 1 94 ? 1.566 0.274 8.369 1.00 96.12 94 ASN A N 1
ATOM 705 C CA . ASN A 1 94 ? 2.969 0.630 8.557 1.00 96.12 94 ASN A CA 1
ATOM 706 C C . ASN A 1 94 ? 3.191 2.144 8.441 1.00 96.12 94 ASN A C 1
ATOM 708 O O . ASN A 1 94 ? 3.806 2.747 9.324 1.00 96.12 94 ASN A O 1
ATOM 712 N N . SER A 1 95 ? 2.632 2.777 7.403 1.00 96.25 95 SER A N 1
ATOM 713 C CA . SER A 1 95 ? 2.747 4.228 7.205 1.00 96.25 95 SER A CA 1
ATOM 714 C C . SER A 1 95 ? 2.104 5.038 8.340 1.00 96.25 95 SER A C 1
ATOM 716 O O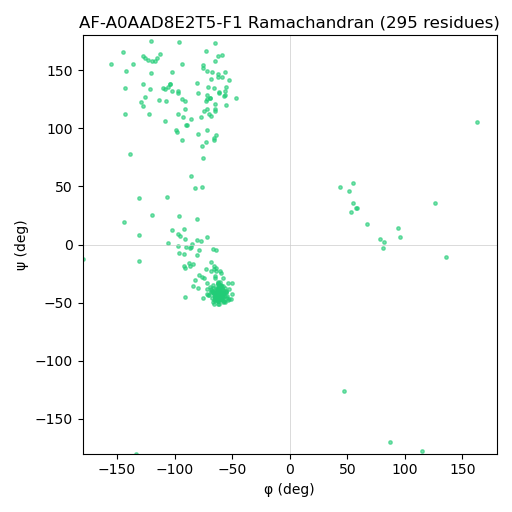 . SER A 1 95 ? 2.693 6.010 8.816 1.00 96.25 95 SER A O 1
ATOM 718 N N . TYR A 1 96 ? 0.939 4.602 8.833 1.00 97.88 96 TYR A N 1
ATOM 719 C CA . TYR A 1 96 ? 0.239 5.224 9.954 1.00 97.88 96 TYR A CA 1
ATOM 720 C C . TYR A 1 96 ? 1.046 5.106 11.242 1.00 97.88 96 TYR A C 1
ATOM 722 O O . TYR A 1 96 ? 1.206 6.094 11.950 1.00 97.88 96 TYR A O 1
ATOM 730 N N . ARG A 1 97 ? 1.602 3.926 11.541 1.00 96.50 97 ARG A N 1
ATOM 731 C CA . ARG A 1 97 ? 2.418 3.703 12.745 1.00 96.50 97 ARG A CA 1
ATOM 732 C C . ARG A 1 97 ? 3.642 4.604 12.789 1.00 96.50 97 ARG A C 1
ATOM 734 O O . ARG A 1 97 ? 3.936 5.175 13.837 1.00 96.50 97 ARG A O 1
ATOM 741 N N . VAL A 1 98 ? 4.342 4.748 11.663 1.00 96.31 98 VAL A N 1
ATOM 742 C CA . VAL A 1 98 ? 5.498 5.651 11.572 1.00 96.31 98 VAL A CA 1
ATOM 743 C C . VAL A 1 98 ? 5.059 7.102 11.731 1.00 96.31 98 VAL A C 1
ATOM 745 O O . VAL A 1 98 ? 5.628 7.818 12.551 1.00 96.31 98 VAL A O 1
ATOM 748 N N . TRP A 1 99 ? 4.018 7.530 11.015 1.00 96.81 99 TRP A N 1
ATOM 749 C CA . TRP A 1 99 ? 3.485 8.887 11.144 1.00 96.81 99 TRP A CA 1
ATOM 750 C C . TRP A 1 99 ? 3.054 9.211 12.581 1.00 96.81 99 TRP A C 1
ATOM 752 O O . TRP A 1 99 ? 3.460 10.233 13.133 1.00 96.81 99 TRP A O 1
ATOM 762 N N . HIS A 1 100 ? 2.273 8.325 13.201 1.00 96.75 100 HIS A N 1
ATOM 763 C CA . HIS A 1 100 ? 1.757 8.490 14.555 1.00 96.75 100 HIS A CA 1
ATOM 764 C C . HIS A 1 100 ? 2.901 8.541 15.571 1.00 96.75 100 HIS A C 1
ATOM 766 O O . HIS A 1 100 ? 2.961 9.460 16.380 1.00 96.75 100 HIS A O 1
ATOM 772 N N . SER A 1 101 ? 3.867 7.620 15.484 1.00 95.75 101 SER A N 1
ATOM 773 C CA . SER A 1 101 ? 5.050 7.628 16.352 1.00 95.75 101 SER A CA 1
ATOM 774 C C . SER A 1 101 ? 5.877 8.906 16.192 1.00 95.75 101 SER A C 1
ATOM 776 O O . SER A 1 101 ? 6.298 9.482 17.191 1.00 95.75 101 SER A O 1
ATOM 778 N N . ASN A 1 102 ? 6.091 9.381 14.962 1.00 94.31 102 ASN A N 1
ATOM 779 C CA . ASN A 1 102 ? 6.813 10.629 14.710 1.00 94.31 102 ASN A CA 1
ATOM 780 C C . ASN A 1 102 ? 6.075 11.834 15.304 1.00 94.31 102 ASN A C 1
ATOM 782 O O . ASN A 1 102 ? 6.699 12.741 15.858 1.00 94.31 102 ASN A O 1
ATOM 786 N N . ARG A 1 103 ? 4.744 11.844 15.215 1.00 93.25 103 ARG A N 1
ATOM 787 C CA . ARG A 1 103 ? 3.915 12.894 15.800 1.00 93.25 103 ARG A CA 1
ATOM 788 C C . ARG A 1 103 ? 3.992 12.893 17.328 1.00 93.25 103 ARG A C 1
ATOM 790 O O . ARG A 1 103 ? 4.304 13.937 17.892 1.00 93.25 103 ARG A O 1
ATOM 797 N N . GLU A 1 104 ? 3.773 11.746 17.966 1.00 93.69 104 GLU A N 1
ATOM 798 C CA . GLU A 1 104 ? 3.797 11.600 19.431 1.00 93.69 104 GLU A CA 1
ATOM 799 C C . GLU A 1 104 ? 5.173 11.929 20.017 1.00 93.69 104 GLU A C 1
ATOM 801 O O . GLU A 1 104 ? 5.286 12.636 21.014 1.00 93.69 104 GLU A O 1
ATOM 806 N N . ASN A 1 105 ? 6.243 11.513 19.340 1.00 92.31 105 ASN A N 1
ATOM 807 C CA . ASN A 1 105 ? 7.607 11.799 19.775 1.00 92.31 105 ASN A CA 1
ATOM 808 C C . ASN A 1 105 ? 8.043 13.242 19.476 1.00 92.31 105 ASN A C 1
ATOM 810 O O . ASN A 1 105 ? 9.206 13.580 19.698 1.00 92.31 105 ASN A O 1
ATOM 814 N N . GLY A 1 106 ? 7.172 14.096 18.924 1.00 90.75 106 GLY A N 1
ATOM 815 C CA . GLY A 1 106 ? 7.478 15.484 18.570 1.00 90.75 106 GLY A CA 1
ATOM 816 C C . GLY A 1 106 ? 8.489 15.643 17.427 1.00 90.75 106 GLY A C 1
ATOM 817 O O . GLY A 1 106 ? 9.060 16.721 17.269 1.00 90.75 106 GLY A O 1
ATOM 818 N N . PHE A 1 107 ? 8.730 14.597 16.627 1.00 90.25 107 PHE A N 1
ATOM 819 C CA . PHE A 1 107 ? 9.694 14.614 15.519 1.00 90.25 107 PHE A CA 1
ATOM 820 C C . PHE A 1 107 ? 9.384 15.745 14.534 1.00 90.25 107 PHE A C 1
ATOM 822 O O . PHE A 1 107 ? 10.251 16.567 14.247 1.00 90.25 107 PHE A O 1
ATOM 829 N N . PHE A 1 108 ? 8.125 15.855 14.099 1.00 91.88 108 PHE A N 1
ATOM 830 C CA . PHE A 1 108 ? 7.708 16.872 13.128 1.00 91.88 108 PHE A CA 1
ATOM 831 C C . PHE A 1 108 ? 7.832 18.308 13.644 1.00 91.88 108 PHE A C 1
ATOM 833 O O . PHE A 1 108 ? 8.032 19.213 12.838 1.00 91.88 108 PHE A O 1
ATOM 840 N N . ALA A 1 109 ? 7.719 18.518 14.959 1.00 86.38 109 ALA A N 1
ATOM 841 C CA . ALA A 1 109 ? 7.884 19.833 15.575 1.00 86.38 109 ALA A CA 1
ATOM 842 C C . ALA A 1 109 ? 9.358 20.265 15.626 1.00 86.38 109 ALA A C 1
ATOM 844 O O . ALA A 1 109 ? 9.650 21.455 15.567 1.00 86.38 109 ALA A O 1
ATOM 845 N N . ARG A 1 110 ? 10.287 19.303 15.709 1.00 86.06 110 ARG A N 1
ATOM 846 C CA . ARG A 1 110 ? 11.738 19.551 15.735 1.00 86.06 110 ARG A CA 1
ATOM 847 C C . ARG A 1 110 ? 12.373 19.633 14.345 1.00 86.06 110 ARG A C 1
ATOM 849 O O . ARG A 1 110 ? 13.506 20.087 14.225 1.00 86.06 110 ARG A O 1
ATOM 856 N N . SER A 1 111 ? 11.687 19.171 13.299 1.00 83.06 111 SER A N 1
ATOM 857 C CA . SER A 1 111 ? 12.245 19.130 11.945 1.00 83.06 111 SER A CA 1
ATOM 858 C C . SER A 1 111 ? 12.365 20.525 11.319 1.00 83.06 111 SER A C 1
ATOM 860 O O . SER A 1 111 ? 11.365 21.174 11.008 1.00 83.06 111 SER A O 1
ATOM 862 N N . VAL A 1 112 ? 13.597 20.942 11.031 1.00 73.19 112 VAL A N 1
ATOM 863 C CA . VAL A 1 112 ? 13.897 22.122 10.210 1.00 73.19 112 VAL A CA 1
ATOM 864 C C . VAL A 1 112 ? 13.676 21.738 8.741 1.00 73.19 112 VAL A C 1
ATOM 866 O O . VAL A 1 112 ? 14.414 20.917 8.210 1.00 73.19 112 VAL A O 1
ATOM 869 N N . GLY A 1 113 ? 12.633 22.266 8.090 1.00 66.44 113 GLY A N 1
ATOM 870 C CA . GLY A 1 113 ? 12.364 21.980 6.665 1.00 66.44 113 GLY A CA 1
ATOM 871 C C . GLY A 1 113 ? 10.963 21.465 6.324 1.00 66.44 113 GLY A C 1
ATOM 872 O O . GLY A 1 113 ? 10.809 20.647 5.425 1.00 66.44 113 GLY A O 1
ATOM 873 N N . GLY A 1 114 ? 9.922 21.937 7.018 1.00 72.94 114 GLY A N 1
ATOM 874 C CA . GLY A 1 114 ? 8.525 21.679 6.631 1.00 72.94 114 GLY A CA 1
ATOM 875 C C . GLY A 1 114 ? 7.846 20.497 7.333 1.00 72.94 114 GLY A C 1
ATOM 876 O O . GLY A 1 114 ? 6.702 20.176 6.995 1.00 72.94 114 GLY A O 1
ATOM 877 N N . GLY A 1 115 ? 8.517 19.889 8.318 1.00 89.12 115 GLY A N 1
ATOM 878 C CA . GLY A 1 115 ? 7.942 18.957 9.293 1.00 89.12 115 GLY A CA 1
ATOM 879 C C . GLY A 1 115 ? 7.053 17.873 8.688 1.00 89.12 115 GLY A C 1
ATOM 880 O O . GLY A 1 115 ? 7.439 17.144 7.776 1.00 89.12 115 GLY A O 1
ATOM 881 N N . GLU A 1 116 ? 5.831 17.781 9.202 1.00 93.69 116 GLU A N 1
ATOM 882 C CA . GLU A 1 116 ? 4.844 16.774 8.809 1.00 93.69 116 GLU A CA 1
ATOM 883 C C . GLU A 1 116 ? 4.483 16.834 7.311 1.00 93.69 116 GLU A C 1
ATOM 885 O O . GLU A 1 116 ? 4.285 15.800 6.673 1.00 93.69 116 GLU A O 1
ATOM 890 N N . LYS A 1 117 ? 4.432 18.038 6.720 1.00 92.88 117 LYS A N 1
ATOM 891 C CA . LYS A 1 117 ? 4.091 18.222 5.301 1.00 92.88 117 LYS A CA 1
ATOM 892 C C . LYS A 1 117 ? 5.210 17.718 4.390 1.00 92.88 117 LYS A C 1
ATOM 894 O O . LYS A 1 117 ? 4.915 17.045 3.407 1.00 92.88 117 LYS A O 1
ATOM 899 N N . ALA A 1 118 ? 6.464 18.023 4.720 1.00 92.50 118 ALA A N 1
ATOM 900 C CA . ALA A 1 118 ? 7.620 17.554 3.958 1.00 92.50 118 ALA A CA 1
ATOM 901 C C . ALA A 1 118 ? 7.762 16.027 4.038 1.00 92.50 118 ALA A C 1
ATOM 903 O O . ALA A 1 118 ? 7.974 15.373 3.019 1.00 92.50 118 ALA A O 1
ATOM 904 N N . TRP A 1 119 ? 7.545 15.444 5.224 1.00 94.25 119 TRP A N 1
ATOM 905 C CA . TRP A 1 119 ? 7.493 13.989 5.396 1.00 94.25 119 TRP A CA 1
ATOM 906 C C . TRP A 1 119 ? 6.402 13.357 4.525 1.00 94.25 119 TRP A C 1
ATOM 908 O O . TRP A 1 119 ? 6.662 12.413 3.781 1.00 94.25 119 TRP A O 1
ATOM 918 N N . ALA A 1 120 ? 5.193 13.921 4.551 1.00 95.06 120 ALA A N 1
ATOM 919 C CA . ALA A 1 120 ? 4.082 13.423 3.751 1.00 95.06 120 ALA A CA 1
ATOM 920 C C . ALA A 1 120 ? 4.359 13.520 2.239 1.00 95.06 120 ALA A C 1
ATOM 922 O O . ALA A 1 120 ? 4.019 12.604 1.497 1.00 95.06 120 ALA A O 1
ATOM 923 N N . GLN A 1 121 ? 5.016 14.590 1.780 1.00 93.94 121 GLN A N 1
ATOM 924 C CA . GLN A 1 121 ? 5.445 14.728 0.385 1.00 93.94 121 GLN A CA 1
ATOM 925 C C . GLN A 1 121 ? 6.491 13.673 0.001 1.00 93.94 121 GLN A C 1
ATOM 927 O O . GLN A 1 121 ? 6.299 12.989 -1.000 1.00 93.94 121 GLN A O 1
ATOM 932 N N . ARG A 1 122 ? 7.535 13.481 0.823 1.00 92.25 122 ARG A N 1
ATOM 933 C CA . ARG A 1 122 ? 8.605 12.490 0.591 1.00 92.25 122 ARG A CA 1
ATOM 934 C C . ARG A 1 122 ? 8.063 11.067 0.428 1.00 92.25 122 ARG A C 1
ATOM 936 O O . ARG A 1 122 ? 8.575 10.309 -0.387 1.00 92.25 122 ARG A O 1
ATOM 943 N N . TYR A 1 123 ? 7.032 10.715 1.193 1.00 94.00 123 TYR A N 1
ATOM 944 C CA . TYR A 1 123 ? 6.447 9.371 1.209 1.00 94.00 123 TYR A CA 1
ATOM 945 C C . TYR A 1 123 ? 5.134 9.244 0.430 1.00 94.00 123 TYR A C 1
ATOM 947 O O . TYR A 1 123 ? 4.437 8.241 0.571 1.00 94.00 123 TYR A O 1
ATOM 955 N N . PHE A 1 124 ? 4.779 10.247 -0.382 1.00 96.25 124 PHE A N 1
ATOM 956 C CA . PHE A 1 124 ? 3.548 10.252 -1.180 1.00 96.25 124 PHE A CA 1
ATOM 957 C C . PHE A 1 124 ? 2.293 9.953 -0.340 1.00 96.25 124 PHE A C 1
ATOM 959 O O . PHE A 1 124 ? 1.447 9.141 -0.709 1.00 96.25 124 PHE A O 1
ATOM 966 N N . ILE A 1 125 ? 2.170 10.605 0.815 1.00 96.12 125 ILE A N 1
ATOM 967 C CA . ILE A 1 125 ? 1.053 10.463 1.753 1.00 96.12 125 ILE A CA 1
ATOM 968 C C . ILE A 1 125 ? 0.190 11.726 1.732 1.00 96.12 125 ILE A C 1
ATOM 970 O O . ILE A 1 125 ? 0.660 12.861 1.817 1.00 96.12 125 ILE A O 1
ATOM 974 N N . GLN A 1 126 ? -1.120 11.533 1.659 1.00 96.44 126 GLN A N 1
ATOM 975 C CA . GLN A 1 126 ? -2.118 12.582 1.788 1.00 96.44 126 GLN A CA 1
ATOM 976 C C . GLN A 1 126 ? -2.331 12.896 3.268 1.00 96.44 126 GLN A C 1
ATOM 978 O O . GLN A 1 126 ? -3.125 12.255 3.954 1.00 96.44 126 GLN A O 1
ATOM 983 N N . ILE A 1 127 ? -1.629 13.916 3.767 1.00 95.81 127 ILE A N 1
ATOM 984 C CA . ILE A 1 127 ? -1.604 14.208 5.206 1.00 95.81 127 ILE A CA 1
ATOM 985 C C . ILE A 1 127 ? -2.979 14.526 5.808 1.00 95.81 127 ILE A C 1
ATOM 987 O O . ILE A 1 127 ? -3.249 14.186 6.956 1.00 95.81 127 ILE A O 1
ATOM 991 N N . LYS A 1 128 ? -3.873 15.142 5.025 1.00 96.19 128 LYS A N 1
ATOM 992 C CA . LYS A 1 128 ? -5.258 15.399 5.448 1.00 96.19 128 LYS A CA 1
ATOM 993 C C . LYS A 1 128 ? -5.996 14.085 5.709 1.00 96.19 128 LYS A C 1
ATOM 995 O O . LYS A 1 128 ? -6.552 13.915 6.786 1.00 96.19 128 LYS A O 1
ATOM 1000 N N . THR A 1 129 ? -5.907 13.138 4.776 1.00 96.75 129 THR A N 1
ATOM 1001 C CA . THR A 1 129 ? -6.488 11.800 4.919 1.00 96.75 129 THR A CA 1
ATOM 1002 C C . THR A 1 129 ? -5.884 11.051 6.104 1.00 96.75 129 THR A C 1
ATOM 1004 O O . THR A 1 129 ? -6.619 10.468 6.884 1.00 96.75 129 THR A O 1
ATOM 1007 N N . MET A 1 130 ? -4.562 11.109 6.299 1.00 97.12 130 MET A N 1
ATOM 1008 C CA . MET A 1 130 ? -3.906 10.475 7.454 1.00 97.12 130 MET A CA 1
ATOM 1009 C C . MET A 1 130 ? -4.469 10.992 8.793 1.00 97.12 130 MET A C 1
ATOM 1011 O O . MET A 1 130 ? -4.738 10.212 9.705 1.00 97.12 130 MET A O 1
ATOM 1015 N N . LYS A 1 131 ? -4.715 12.305 8.897 1.00 97.19 131 LYS A N 1
ATOM 1016 C CA . LYS A 1 131 ? -5.341 12.917 10.079 1.00 97.19 131 LYS A CA 1
ATOM 1017 C C . LYS A 1 131 ? -6.807 12.515 10.245 1.00 97.19 131 LYS A C 1
ATOM 1019 O O . LYS A 1 131 ? -7.216 12.245 11.369 1.00 97.19 131 LYS A O 1
ATOM 1024 N N . GLU A 1 132 ? -7.573 12.445 9.157 1.00 98.06 132 GLU A N 1
ATOM 1025 C CA . GLU A 1 132 ? -8.953 11.929 9.168 1.00 98.06 132 GLU A CA 1
ATOM 1026 C C . GLU A 1 132 ? -8.987 10.477 9.674 1.00 98.06 132 GLU A C 1
ATOM 1028 O O . GLU A 1 132 ? -9.782 10.152 10.555 1.00 98.06 132 GLU A O 1
ATOM 1033 N N . VAL A 1 133 ? -8.061 9.628 9.206 1.00 98.06 133 VAL A N 1
ATOM 1034 C CA . VAL A 1 133 ? -7.931 8.250 9.698 1.00 98.06 133 VAL A CA 1
ATOM 1035 C C . VAL A 1 133 ? -7.631 8.234 11.194 1.00 98.06 133 VAL A C 1
ATOM 1037 O O . VAL A 1 133 ? -8.284 7.500 11.923 1.00 98.06 133 VAL A O 1
ATOM 1040 N N . ASN A 1 134 ? -6.707 9.064 11.682 1.00 98.19 134 ASN A N 1
ATOM 1041 C CA . ASN A 1 134 ? -6.399 9.143 13.113 1.00 98.19 134 ASN A CA 1
ATOM 1042 C C . ASN A 1 134 ? -7.626 9.491 13.969 1.00 98.19 134 ASN A C 1
ATOM 1044 O O . ASN A 1 134 ? -7.816 8.914 15.036 1.00 98.19 134 ASN A O 1
ATOM 1048 N N . VAL A 1 135 ? -8.461 10.426 13.509 1.00 98.38 135 VAL A N 1
ATOM 1049 C CA . VAL A 1 135 ? -9.711 10.779 14.201 1.00 98.38 135 VAL A CA 1
ATOM 1050 C C . VAL A 1 135 ? -10.661 9.580 14.240 1.00 98.38 135 VAL A C 1
ATOM 1052 O O . VAL A 1 135 ? -11.203 9.265 15.298 1.00 98.38 135 VAL A O 1
ATOM 1055 N N . LEU A 1 136 ? -10.815 8.860 13.125 1.00 98.31 136 LEU A N 1
ATOM 1056 C CA . LEU A 1 136 ? -11.662 7.668 13.071 1.00 98.31 136 LEU A CA 1
ATOM 1057 C C . LEU A 1 136 ? -11.106 6.515 13.927 1.00 98.31 136 LEU A C 1
ATOM 1059 O O . LEU A 1 136 ? -11.874 5.834 14.598 1.00 98.31 136 LEU A O 1
ATOM 1063 N N . VAL A 1 137 ? -9.783 6.325 13.980 1.00 98.50 137 VAL A N 1
ATOM 1064 C CA . VAL A 1 137 ? -9.134 5.355 14.883 1.00 98.50 137 VAL A CA 1
ATOM 1065 C C . VAL A 1 137 ? -9.489 5.653 16.340 1.00 98.50 137 VAL A C 1
ATOM 1067 O O . VAL A 1 137 ? -9.840 4.734 17.082 1.00 98.50 137 VAL A O 1
ATOM 1070 N N . GLN A 1 138 ? -9.440 6.923 16.749 1.00 98.38 138 GLN A N 1
ATOM 1071 C CA . GLN A 1 138 ? -9.794 7.346 18.107 1.00 98.38 138 GLN A CA 1
ATOM 1072 C C . GLN A 1 138 ? -11.283 7.116 18.414 1.00 98.38 138 GLN A C 1
ATOM 1074 O O . GLN A 1 138 ? -11.600 6.556 19.465 1.00 98.38 138 GLN A O 1
ATOM 1079 N N . ASP A 1 139 ? -12.186 7.474 17.493 1.00 98.31 139 ASP A N 1
ATOM 1080 C CA . ASP A 1 139 ? -13.633 7.249 17.645 1.00 98.31 139 ASP A CA 1
ATOM 1081 C C . ASP A 1 139 ? -13.975 5.752 17.738 1.00 98.31 139 ASP A C 1
ATOM 1083 O O . ASP A 1 139 ? -14.642 5.324 18.684 1.00 98.31 139 ASP A O 1
ATOM 1087 N N . LEU A 1 140 ? -13.448 4.927 16.826 1.00 98.44 140 LEU A N 1
ATOM 1088 C CA . LEU A 1 140 ? -13.648 3.476 16.847 1.00 98.44 140 LEU A CA 1
ATOM 1089 C C . LEU A 1 140 ? -13.114 2.856 18.142 1.00 98.44 140 LEU A C 1
ATOM 1091 O O . LEU A 1 140 ? -13.805 2.052 18.768 1.00 98.44 140 LEU A O 1
ATOM 1095 N N . THR A 1 141 ? -11.922 3.264 18.585 1.00 98.25 141 THR A N 1
ATOM 1096 C CA . THR A 1 141 ? -11.330 2.785 19.844 1.00 98.25 141 THR A CA 1
ATOM 1097 C C . THR A 1 141 ? -12.219 3.116 21.042 1.00 98.25 141 THR A C 1
ATOM 1099 O O . THR A 1 141 ? -12.449 2.257 21.895 1.00 98.25 141 THR A O 1
ATOM 1102 N N . LEU A 1 142 ? -12.757 4.339 21.108 1.00 97.94 142 LEU A N 1
ATOM 1103 C CA . LEU A 1 142 ? -13.647 4.760 22.190 1.00 97.94 142 LEU A CA 1
ATOM 1104 C C . LEU A 1 142 ? -14.959 3.963 22.191 1.00 97.94 142 LEU A C 1
ATOM 1106 O O . LEU A 1 142 ? -15.386 3.483 23.242 1.00 97.94 142 LEU A O 1
ATOM 1110 N N . ARG A 1 143 ? -15.579 3.772 21.022 1.00 97.88 143 ARG A N 1
ATOM 1111 C CA . ARG A 1 143 ? -16.810 2.976 20.881 1.00 97.88 143 ARG A CA 1
ATOM 1112 C C . ARG A 1 143 ? -16.602 1.531 21.313 1.00 97.88 143 ARG A C 1
ATOM 1114 O O . ARG A 1 143 ? -17.406 1.008 22.079 1.00 97.88 143 ARG A O 1
ATOM 1121 N N . LEU A 1 144 ? -15.518 0.903 20.859 1.00 97.62 144 LEU A N 1
ATOM 1122 C CA . LEU A 1 144 ? -15.155 -0.465 21.236 1.00 97.62 144 LEU A CA 1
ATOM 1123 C C . LEU A 1 144 ? -14.939 -0.582 22.745 1.00 97.62 144 LEU A C 1
ATOM 1125 O O . LEU A 1 144 ? -15.525 -1.461 23.376 1.00 97.62 144 LEU A O 1
ATOM 1129 N N . LYS A 1 145 ? -14.209 0.367 23.343 1.00 96.88 145 LYS A N 1
ATOM 1130 C CA . LYS A 1 145 ? -14.001 0.430 24.794 1.00 96.88 145 LYS A CA 1
ATOM 1131 C C . LYS A 1 145 ? -15.322 0.517 25.564 1.00 96.88 145 LYS A C 1
ATOM 1133 O O . LYS A 1 145 ? -15.483 -0.194 26.552 1.00 96.88 145 LYS A O 1
ATOM 1138 N N . ASN A 1 146 ? -16.280 1.321 25.100 1.00 96.44 146 ASN A N 1
ATOM 1139 C CA . ASN A 1 146 ? -17.611 1.432 25.715 1.00 96.44 146 ASN A CA 1
ATOM 1140 C C . ASN A 1 146 ? -18.438 0.138 25.605 1.00 96.44 146 ASN A C 1
ATOM 1142 O O . ASN A 1 146 ? -19.364 -0.067 26.383 1.00 96.44 146 ASN A O 1
ATOM 1146 N N . MET A 1 147 ? -18.102 -0.743 24.660 1.00 95.38 147 MET A N 1
ATOM 1147 C CA . MET A 1 147 ? -18.685 -2.083 24.523 1.00 95.38 147 MET A CA 1
ATOM 1148 C C . MET A 1 147 ? -17.900 -3.162 25.289 1.00 95.38 147 MET A C 1
ATOM 1150 O O . MET A 1 147 ? -18.217 -4.340 25.166 1.00 95.38 147 MET A O 1
ATOM 1154 N N . GLY A 1 148 ? -16.865 -2.788 26.049 1.00 94.00 148 GLY A N 1
ATOM 1155 C CA . GLY A 1 148 ? -15.983 -3.730 26.746 1.00 94.00 148 GLY A CA 1
ATOM 1156 C C . GLY A 1 148 ? -14.936 -4.399 25.848 1.00 94.00 148 GLY A C 1
ATOM 1157 O O . GLY A 1 148 ? -14.181 -5.245 26.319 1.00 94.00 148 GLY A O 1
ATOM 1158 N N . ILE A 1 149 ? -14.845 -4.008 24.574 1.00 94.81 149 ILE A N 1
ATOM 1159 C CA . ILE A 1 149 ? -13.850 -4.524 23.632 1.00 94.81 149 ILE A CA 1
ATOM 1160 C C . ILE A 1 149 ? -12.606 -3.650 23.731 1.00 94.81 149 ILE A C 1
ATOM 1162 O O . ILE A 1 149 ? -12.550 -2.531 23.221 1.00 94.81 149 ILE A O 1
ATOM 1166 N N . VAL A 1 150 ? -11.592 -4.169 24.410 1.00 93.81 150 VAL A N 1
ATOM 1167 C CA . VAL A 1 150 ? -10.306 -3.497 24.618 1.00 93.81 150 VAL A CA 1
ATOM 1168 C C . VAL A 1 150 ? -9.161 -4.409 24.203 1.00 93.81 150 VAL A C 1
ATOM 1170 O O . VAL A 1 150 ? -9.326 -5.622 24.078 1.00 93.81 150 VAL A O 1
ATOM 1173 N N . THR A 1 151 ? -7.979 -3.838 23.981 1.00 89.94 151 THR A N 1
ATOM 1174 C CA . THR A 1 151 ? -6.775 -4.623 23.688 1.00 89.94 151 THR A CA 1
ATOM 1175 C C . THR A 1 151 ? -6.521 -5.624 24.814 1.00 89.94 151 THR A C 1
ATOM 1177 O O . THR A 1 151 ? -6.486 -5.230 25.981 1.00 89.94 151 THR A O 1
ATOM 1180 N N . THR A 1 152 ? -6.329 -6.900 24.470 1.00 85.62 152 THR A N 1
ATOM 1181 C CA . THR A 1 152 ? -6.048 -7.978 25.426 1.00 85.62 152 THR A CA 1
ATOM 1182 C C . THR A 1 152 ? -4.795 -7.651 26.240 1.00 85.62 152 THR A C 1
ATOM 1184 O O . THR A 1 152 ? -3.748 -7.330 25.674 1.00 85.62 152 THR A O 1
ATOM 1187 N N . ARG A 1 153 ? -4.891 -7.712 27.573 1.00 82.25 153 ARG A N 1
ATOM 1188 C CA . ARG A 1 153 ? -3.790 -7.440 28.515 1.00 82.25 153 ARG A CA 1
ATOM 1189 C C . ARG A 1 153 ? -3.501 -8.676 29.370 1.00 82.25 153 ARG A C 1
ATOM 1191 O O . ARG A 1 153 ? -4.379 -9.509 29.565 1.00 82.25 153 ARG A O 1
ATOM 1198 N N . GLY A 1 154 ? -2.292 -8.750 29.926 1.00 80.44 154 GLY A N 1
ATOM 1199 C CA . GLY A 1 154 ? -1.898 -9.786 30.888 1.00 80.44 154 GLY A CA 1
ATOM 1200 C C . GLY A 1 154 ? -1.356 -11.073 30.259 1.00 80.44 154 GLY A C 1
ATOM 1201 O O . GLY A 1 154 ? -1.078 -11.130 29.063 1.00 80.44 154 GLY A O 1
ATOM 1202 N N . TYR A 1 155 ? -1.198 -12.103 31.096 1.00 72.62 155 TYR A N 1
ATOM 1203 C CA . TYR A 1 155 ? -0.514 -13.364 30.771 1.00 72.62 155 TYR A CA 1
ATOM 1204 C C . TYR A 1 155 ? -1.183 -14.196 29.665 1.00 72.62 155 TYR A C 1
ATOM 1206 O O . TYR A 1 155 ? -0.512 -14.986 29.014 1.00 72.62 155 TYR A O 1
ATOM 1214 N N . GLY A 1 156 ? -2.485 -14.009 29.425 1.00 72.12 156 GLY A N 1
ATOM 1215 C CA . GLY A 1 156 ? -3.223 -14.692 28.353 1.00 72.12 156 GLY A CA 1
ATOM 1216 C C . GLY A 1 156 ? -3.140 -14.009 26.982 1.00 72.12 156 GLY A C 1
ATOM 1217 O O . GLY A 1 156 ? -3.759 -14.477 26.030 1.00 72.12 156 GLY A O 1
ATOM 1218 N N . ARG A 1 157 ? -2.423 -12.883 26.861 1.00 84.94 157 ARG A N 1
ATOM 1219 C CA . ARG A 1 157 ? -2.270 -12.175 25.585 1.00 84.94 157 ARG A CA 1
ATOM 1220 C C . ARG A 1 157 ? -1.341 -12.960 24.660 1.00 84.94 157 ARG A C 1
ATOM 1222 O O . ARG A 1 157 ? -0.170 -13.153 24.978 1.00 84.94 157 ARG A O 1
ATOM 1229 N N . VAL A 1 158 ? -1.827 -13.291 23.466 1.00 89.81 158 VAL A N 1
ATOM 1230 C CA . VAL A 1 158 ? -0.966 -13.792 22.388 1.00 89.81 158 VAL A CA 1
ATOM 1231 C C . VAL A 1 158 ? -0.110 -12.640 21.861 1.00 89.81 158 VAL A C 1
ATOM 1233 O O . VAL A 1 158 ? -0.628 -11.587 21.482 1.00 89.81 158 VAL A O 1
ATOM 1236 N N . ILE A 1 159 ? 1.208 -12.829 21.856 1.00 90.75 159 ILE A N 1
ATOM 1237 C CA . ILE A 1 159 ? 2.171 -11.861 21.330 1.00 90.75 159 ILE A CA 1
ATOM 1238 C C . ILE A 1 159 ? 2.723 -12.420 20.024 1.00 90.75 159 ILE A C 1
ATOM 1240 O O . ILE A 1 159 ? 3.526 -13.345 20.031 1.00 90.75 159 ILE A O 1
ATOM 1244 N N . TRP A 1 160 ? 2.292 -11.841 18.907 1.00 92.62 160 TRP A N 1
ATOM 1245 C CA . TRP A 1 160 ? 2.809 -12.193 17.588 1.00 92.62 160 TRP A CA 1
ATOM 1246 C C . TRP A 1 160 ? 4.148 -11.512 17.335 1.00 92.62 160 TRP A C 1
ATOM 1248 O O . TRP A 1 160 ? 4.254 -10.285 17.481 1.00 92.62 160 TRP A O 1
ATOM 1258 N N . SER A 1 161 ? 5.142 -12.288 16.902 1.00 91.31 161 SER A N 1
ATOM 1259 C CA . SER A 1 161 ? 6.398 -11.731 16.399 1.00 91.31 161 SER A CA 1
ATOM 1260 C C . SER A 1 161 ? 6.159 -10.881 15.148 1.00 91.31 161 SER A C 1
ATOM 1262 O O . SER A 1 161 ? 5.129 -10.998 14.476 1.00 91.31 161 SER A O 1
ATOM 1264 N N . ASP A 1 162 ? 7.119 -10.031 14.791 1.00 85.19 162 ASP A N 1
ATOM 1265 C CA . ASP A 1 162 ? 7.008 -9.212 13.577 1.00 85.19 162 ASP A CA 1
ATOM 1266 C C . ASP A 1 162 ? 7.023 -10.044 12.285 1.00 85.19 162 ASP A C 1
ATOM 1268 O O . ASP A 1 162 ? 6.527 -9.582 11.261 1.00 85.19 162 ASP A O 1
ATOM 1272 N N . LEU A 1 163 ? 7.493 -11.296 12.344 1.00 84.94 163 LEU A N 1
ATOM 1273 C CA . LEU A 1 163 ? 7.436 -12.234 11.223 1.00 84.94 163 LEU A CA 1
ATOM 1274 C C . LEU A 1 163 ? 6.047 -12.887 11.076 1.00 84.94 163 LEU A C 1
ATOM 1276 O O . LEU A 1 163 ? 5.564 -13.084 9.963 1.00 84.94 163 LEU A O 1
ATOM 1280 N N . GLU A 1 164 ? 5.383 -13.205 12.190 1.00 90.44 164 GLU A N 1
ATOM 1281 C CA . GLU A 1 164 ? 4.077 -13.886 12.200 1.00 90.44 164 GLU A CA 1
ATOM 1282 C C . GLU A 1 164 ? 2.906 -12.916 12.022 1.00 90.44 164 GLU A C 1
ATOM 1284 O O . GLU A 1 164 ? 1.905 -13.231 11.375 1.00 90.44 164 GLU A O 1
ATOM 1289 N N . LYS A 1 165 ? 3.025 -11.709 12.583 1.00 92.00 165 LYS A N 1
ATOM 1290 C CA . LYS A 1 165 ? 1.953 -10.709 12.619 1.00 92.00 165 LYS A CA 1
ATOM 1291 C C . LYS A 1 165 ? 1.388 -10.385 11.225 1.00 92.00 165 LYS A C 1
ATOM 1293 O O . LYS A 1 165 ? 0.163 -10.400 11.092 1.00 92.00 165 LYS A O 1
ATOM 1298 N N . PRO A 1 166 ? 2.189 -10.184 10.155 1.00 91.94 166 PRO A N 1
ATOM 1299 C CA . PRO A 1 166 ? 1.651 -9.971 8.809 1.00 91.94 166 PRO A CA 1
ATOM 1300 C C . PRO A 1 166 ? 0.800 -11.137 8.292 1.00 91.94 166 PRO A C 1
ATOM 1302 O O . PRO A 1 166 ? -0.183 -10.904 7.587 1.00 91.94 166 PRO A O 1
ATOM 1305 N N . LEU A 1 167 ? 1.149 -12.386 8.626 1.00 93.31 167 LEU A N 1
ATOM 1306 C CA . LEU A 1 167 ? 0.364 -13.562 8.244 1.00 93.31 167 LEU A CA 1
ATOM 1307 C C . LEU A 1 167 ? -0.983 -13.571 8.970 1.00 93.31 167 LEU A C 1
ATOM 1309 O O . LEU A 1 167 ? -2.018 -13.741 8.330 1.00 93.31 167 LEU A O 1
ATOM 1313 N N . VAL A 1 168 ? -0.982 -13.316 10.279 1.00 96.69 168 VAL A N 1
ATOM 1314 C CA . VAL A 1 168 ? -2.207 -13.248 11.089 1.00 96.69 168 VAL A CA 1
ATOM 1315 C C . VAL A 1 168 ? -3.145 -12.159 10.568 1.00 96.69 168 VAL A C 1
ATOM 1317 O O . VAL A 1 168 ? -4.318 -12.428 10.321 1.00 96.69 168 VAL A O 1
ATOM 1320 N N . LEU A 1 169 ? -2.629 -10.959 10.286 1.00 97.50 169 LEU A N 1
ATOM 1321 C CA . LEU A 1 169 ? -3.427 -9.876 9.700 1.00 97.50 169 LEU A CA 1
ATOM 1322 C C . LEU A 1 169 ? -4.034 -10.269 8.343 1.00 97.50 169 LEU A C 1
ATOM 1324 O O . LEU A 1 169 ? -5.188 -9.941 8.073 1.00 97.50 169 LEU A O 1
ATOM 1328 N N . LYS A 1 170 ? -3.304 -11.010 7.497 1.00 96.19 170 LYS A N 1
ATOM 1329 C CA . LYS A 1 170 ? -3.827 -11.521 6.216 1.00 96.19 170 LYS A CA 1
ATOM 1330 C C . LYS A 1 170 ? -4.930 -12.561 6.402 1.00 96.19 170 LYS A C 1
ATOM 1332 O O . LYS A 1 170 ? -5.908 -12.520 5.661 1.00 96.19 170 LYS A O 1
ATOM 1337 N N . VAL A 1 171 ? -4.798 -13.463 7.375 1.00 97.06 171 VAL A N 1
ATOM 1338 C CA . VAL A 1 171 ? -5.842 -14.447 7.712 1.00 97.06 171 VAL A CA 1
ATOM 1339 C C . VAL A 1 171 ? -7.116 -13.735 8.163 1.00 97.06 171 VAL A C 1
ATOM 1341 O O . VAL A 1 171 ? -8.206 -14.057 7.693 1.00 97.06 171 VAL A O 1
ATOM 1344 N N . ILE A 1 172 ? -6.980 -12.716 9.012 1.00 97.81 172 ILE A N 1
ATOM 1345 C CA . ILE A 1 172 ? -8.101 -11.900 9.486 1.00 97.81 172 ILE A CA 1
ATOM 1346 C C . ILE A 1 172 ? -8.753 -11.141 8.324 1.00 97.81 172 ILE A C 1
ATOM 1348 O O . ILE A 1 172 ? -9.976 -11.178 8.194 1.00 97.81 172 ILE A O 1
ATOM 1352 N N . LEU A 1 173 ? -7.964 -10.505 7.450 1.00 97.31 173 LEU A N 1
ATOM 1353 C CA . LEU A 1 173 ? -8.466 -9.847 6.237 1.00 97.31 173 LEU A CA 1
ATOM 1354 C C . LEU A 1 173 ? -9.237 -10.836 5.351 1.00 97.31 173 LEU A C 1
ATOM 1356 O O . LEU A 1 173 ? -10.372 -10.560 4.969 1.00 97.31 173 LEU A O 1
ATOM 1360 N N . ALA A 1 174 ? -8.679 -12.017 5.079 1.00 96.06 174 ALA A N 1
ATOM 1361 C CA . ALA A 1 174 ? -9.359 -13.044 4.293 1.00 96.06 174 ALA A CA 1
ATOM 1362 C C . ALA A 1 174 ? -10.682 -13.483 4.947 1.00 96.06 174 ALA A C 1
ATOM 1364 O O . ALA A 1 174 ? -11.709 -13.561 4.275 1.00 96.06 174 ALA A O 1
ATOM 1365 N N . GLY A 1 175 ? -10.691 -13.706 6.264 1.00 95.75 175 GLY A N 1
ATOM 1366 C CA . GLY A 1 175 ? -11.895 -14.083 7.007 1.00 95.75 175 GLY A CA 1
ATOM 1367 C C . GLY A 1 175 ? -12.955 -12.978 7.060 1.00 95.75 175 GLY A C 1
ATOM 1368 O O . GLY A 1 175 ? -14.155 -13.267 7.026 1.00 95.75 175 GLY A O 1
ATOM 1369 N N . ALA A 1 176 ? -12.541 -11.712 7.124 1.00 96.44 176 ALA A N 1
ATOM 1370 C CA . ALA A 1 176 ? -13.435 -10.558 7.151 1.00 96.44 176 ALA A CA 1
ATOM 1371 C C . ALA A 1 176 ? -14.118 -10.320 5.794 1.00 96.44 176 ALA A C 1
ATOM 1373 O O . ALA A 1 176 ? -15.332 -10.100 5.739 1.00 96.44 176 ALA A O 1
ATOM 1374 N N . PHE A 1 177 ? -13.343 -10.427 4.712 1.00 95.38 177 PHE A N 1
ATOM 1375 C CA . PHE A 1 177 ? -13.777 -10.109 3.352 1.00 95.38 177 PHE A CA 1
ATOM 1376 C C . PHE A 1 177 ? -14.234 -11.321 2.533 1.00 95.38 177 PHE A C 1
ATOM 1378 O O . PHE A 1 177 ? -14.682 -11.142 1.409 1.00 95.38 177 PHE A O 1
ATOM 1385 N N . TYR A 1 178 ? -14.193 -12.548 3.059 1.00 92.75 178 TYR A N 1
ATOM 1386 C CA . TYR A 1 178 ? -14.800 -13.702 2.386 1.00 92.75 178 TYR A CA 1
ATOM 1387 C C . TYR A 1 178 ? -16.294 -13.449 2.069 1.00 92.75 178 TYR A C 1
ATOM 1389 O O . TYR A 1 178 ? -17.019 -12.985 2.958 1.00 92.75 178 TYR A O 1
ATOM 1397 N N . PRO A 1 179 ? -16.791 -13.783 0.856 1.00 92.12 179 PRO A N 1
ATOM 1398 C CA . PRO A 1 179 ? -16.143 -14.545 -0.220 1.00 92.12 179 PRO A CA 1
ATOM 1399 C C . PRO A 1 179 ? -15.477 -13.685 -1.313 1.00 92.12 179 PRO A C 1
ATOM 1401 O O . PRO A 1 179 ? -15.311 -14.154 -2.435 1.00 92.12 179 PRO A O 1
ATOM 1404 N N . HIS A 1 180 ? -15.083 -12.440 -1.030 1.00 91.62 180 HIS A N 1
ATOM 1405 C CA . HIS A 1 180 ? -14.411 -11.562 -1.995 1.00 91.62 180 HIS A CA 1
ATOM 1406 C C . HIS A 1 180 ? -12.945 -11.966 -2.204 1.00 91.62 180 HIS A C 1
ATOM 1408 O O . HIS A 1 180 ? -12.014 -11.314 -1.732 1.00 91.62 180 HIS A O 1
ATOM 1414 N N . TYR A 1 181 ? -12.738 -13.062 -2.928 1.00 89.75 181 TYR A N 1
ATOM 1415 C CA . TYR A 1 181 ? -11.431 -13.522 -3.374 1.00 89.75 181 TYR A CA 1
ATOM 1416 C C . TYR A 1 181 ? -11.413 -13.665 -4.894 1.00 89.75 181 TYR A C 1
ATOM 1418 O O . TYR A 1 181 ? -12.441 -13.816 -5.549 1.00 89.75 181 TYR A O 1
ATOM 1426 N N . PHE A 1 182 ? -10.212 -13.643 -5.456 1.00 87.19 182 PHE A N 1
ATOM 1427 C CA . PHE A 1 182 ? -9.979 -14.056 -6.828 1.00 87.19 182 PHE A CA 1
ATOM 1428 C C . PHE A 1 182 ? -8.852 -15.080 -6.821 1.00 87.19 182 PHE A C 1
ATOM 1430 O O . PHE A 1 182 ? -7.855 -14.929 -6.113 1.00 87.19 182 PHE A O 1
ATOM 1437 N N . VAL A 1 183 ? -9.013 -16.134 -7.609 1.00 80.12 183 VAL A N 1
ATOM 1438 C CA . VAL A 1 183 ? -7.948 -17.107 -7.828 1.00 80.12 183 VAL A CA 1
ATOM 1439 C C . VAL A 1 183 ? -7.203 -16.674 -9.079 1.00 80.12 183 VAL A C 1
ATOM 1441 O O . VAL A 1 183 ? -7.798 -16.512 -10.144 1.00 80.12 183 VAL A O 1
ATOM 1444 N N . ARG A 1 184 ? -5.887 -16.494 -8.972 1.00 68.31 184 ARG A N 1
ATOM 1445 C CA . ARG A 1 184 ? -5.028 -16.436 -10.159 1.00 68.31 184 ARG A CA 1
ATOM 1446 C C . ARG A 1 184 ? -4.941 -17.863 -10.707 1.00 68.31 184 ARG A C 1
ATOM 1448 O O . ARG A 1 184 ? -4.129 -18.647 -10.233 1.00 68.31 184 ARG A O 1
ATOM 1455 N N . GLY A 1 185 ? -5.874 -18.238 -11.583 1.00 52.97 185 GLY A N 1
ATOM 1456 C CA . GLY A 1 185 ? -6.039 -19.623 -12.039 1.00 52.97 185 GLY A CA 1
ATOM 1457 C C . GLY A 1 185 ? -4.841 -20.157 -12.832 1.00 52.97 185 GLY A C 1
ATOM 1458 O O . GLY A 1 185 ? -4.102 -19.390 -13.447 1.00 52.97 185 GLY A O 1
ATOM 1459 N N . ALA A 1 186 ? -4.701 -21.485 -12.891 1.00 52.00 186 ALA A N 1
ATOM 1460 C CA . ALA A 1 186 ? -3.742 -22.171 -13.766 1.00 52.00 186 ALA A CA 1
ATOM 1461 C C . ALA A 1 186 ? -3.968 -21.858 -15.263 1.00 52.00 186 ALA A C 1
ATOM 1463 O O . ALA A 1 186 ? -3.027 -21.882 -16.043 1.00 52.00 186 ALA A O 1
ATOM 1464 N N . HIS A 1 187 ? -5.184 -21.468 -15.664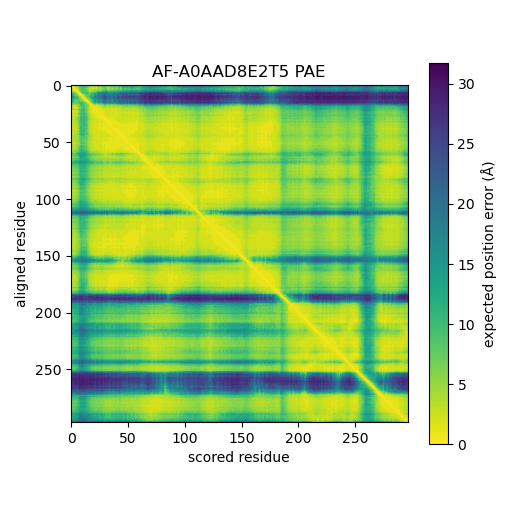 1.00 52.22 187 HIS A N 1
ATOM 1465 C CA . HIS A 1 187 ? -5.481 -20.967 -17.016 1.00 52.22 187 HIS A CA 1
ATOM 1466 C C . HIS A 1 187 ? -5.237 -19.456 -17.204 1.00 52.22 187 HIS A C 1
ATOM 1468 O O . HIS A 1 187 ? -5.420 -18.944 -18.303 1.00 52.22 187 HIS A O 1
ATOM 1474 N N . GLY A 1 188 ? -4.836 -18.722 -16.157 1.00 50.81 188 GLY A N 1
ATOM 1475 C CA . GLY A 1 188 ? -4.725 -17.257 -16.181 1.00 50.81 188 GLY A CA 1
ATOM 1476 C C . GLY A 1 188 ? -3.563 -16.672 -15.374 1.00 50.81 188 GLY A C 1
ATOM 1477 O O . GLY A 1 188 ? -3.623 -15.499 -15.010 1.00 50.81 188 GLY A O 1
ATOM 1478 N N . GLY A 1 189 ? -2.525 -17.449 -15.041 1.00 50.09 189 GLY A N 1
ATOM 1479 C CA . GLY A 1 189 ? -1.471 -16.925 -14.163 1.00 50.09 189 GLY A CA 1
ATOM 1480 C C . GLY A 1 189 ? -0.287 -17.819 -13.806 1.00 50.09 189 GLY A C 1
ATOM 1481 O O . GLY A 1 189 ? 0.707 -17.282 -13.324 1.00 50.09 189 GLY A O 1
ATOM 1482 N N . GLN A 1 190 ? -0.321 -19.126 -14.065 1.00 54.00 190 GLN A N 1
ATOM 1483 C CA . GLN A 1 190 ? 0.922 -19.882 -14.222 1.00 54.00 190 GLN A CA 1
ATOM 1484 C C . GLN A 1 190 ? 1.234 -19.906 -15.713 1.00 54.00 190 GLN A C 1
ATOM 1486 O O . GLN A 1 190 ? 0.801 -20.802 -16.424 1.00 54.00 190 GLN A O 1
ATOM 1491 N N . ILE A 1 191 ? 1.982 -18.908 -16.198 1.00 56.78 191 ILE A N 1
ATOM 1492 C CA . ILE A 1 191 ? 2.881 -19.222 -17.312 1.00 56.78 191 ILE A CA 1
ATOM 1493 C C . ILE A 1 191 ? 3.715 -20.379 -16.767 1.00 56.78 191 ILE A C 1
ATOM 1495 O O . ILE A 1 191 ? 4.304 -20.221 -15.691 1.00 56.78 191 ILE A O 1
ATOM 1499 N N . ASP A 1 192 ? 3.672 -21.542 -17.421 1.00 69.81 192 ASP A N 1
ATOM 1500 C CA . ASP A 1 192 ? 4.534 -22.662 -17.048 1.00 69.81 192 ASP A CA 1
ATOM 1501 C C . ASP A 1 192 ? 5.942 -22.078 -16.884 1.00 69.81 192 ASP A C 1
ATOM 1503 O O . ASP A 1 192 ? 6.415 -21.361 -17.768 1.00 69.81 192 ASP A O 1
ATOM 1507 N N . GLU A 1 193 ? 6.598 -22.292 -15.741 1.00 73.94 193 GLU A N 1
ATOM 1508 C CA . GLU A 1 193 ? 7.955 -21.778 -15.513 1.00 73.94 193 GLU A CA 1
ATOM 1509 C C . GLU A 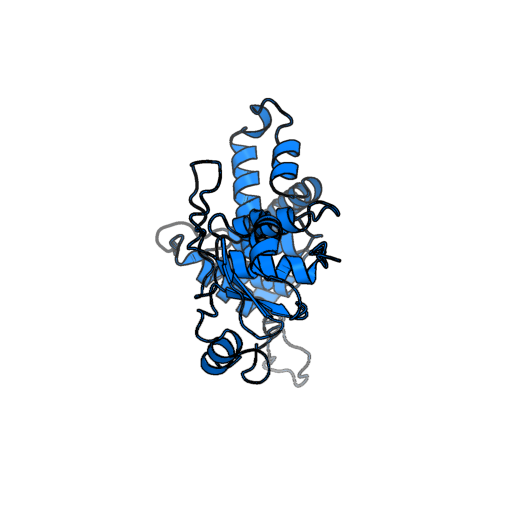1 193 ? 8.854 -22.149 -16.706 1.00 73.94 193 GLU A C 1
ATOM 1511 O O . GLU A 1 193 ? 9.669 -21.342 -17.150 1.00 73.94 193 GLU A O 1
ATOM 1516 N N . ARG A 1 194 ? 8.597 -23.309 -17.330 1.00 77.44 194 ARG A N 1
ATOM 1517 C CA . ARG A 1 194 ? 9.232 -23.749 -18.578 1.00 77.44 194 ARG A CA 1
ATOM 1518 C C . ARG A 1 194 ? 8.909 -22.853 -19.771 1.00 77.44 194 ARG A C 1
ATOM 1520 O O . ARG A 1 194 ? 9.810 -22.535 -20.543 1.00 77.44 194 ARG A O 1
ATOM 1527 N N . GLU A 1 195 ? 7.661 -22.434 -19.947 1.00 84.75 195 GLU A N 1
ATOM 1528 C CA . GLU A 1 195 ? 7.255 -21.510 -21.011 1.00 84.75 195 GLU A CA 1
ATOM 1529 C C . GLU A 1 195 ? 7.835 -20.104 -20.793 1.00 84.75 195 GLU A C 1
ATOM 1531 O O . GLU A 1 195 ? 8.301 -19.477 -21.749 1.00 84.75 195 GLU A O 1
ATOM 1536 N N . ALA A 1 196 ? 7.890 -19.627 -19.546 1.00 84.81 196 ALA A N 1
ATOM 1537 C CA . ALA A 1 196 ? 8.524 -18.356 -19.204 1.00 84.81 196 ALA A CA 1
ATOM 1538 C C . ALA A 1 196 ? 10.028 -18.393 -19.524 1.00 84.81 196 ALA A C 1
ATOM 1540 O O . ALA A 1 196 ? 10.536 -17.515 -20.224 1.00 84.81 196 ALA A O 1
ATOM 1541 N N . VAL A 1 197 ? 10.722 -19.454 -19.099 1.00 87.38 197 VAL A N 1
ATOM 1542 C CA . VAL A 1 197 ? 12.144 -19.686 -19.401 1.00 87.38 197 VAL A CA 1
ATOM 1543 C C . VAL A 1 197 ? 12.375 -19.804 -20.909 1.00 87.38 197 VAL A C 1
ATOM 1545 O O . VAL A 1 197 ? 13.304 -19.194 -21.438 1.00 87.38 197 VAL A O 1
ATOM 1548 N N . LYS A 1 198 ? 11.511 -20.526 -21.633 1.00 88.88 198 LYS A N 1
ATOM 1549 C CA . LYS A 1 198 ? 11.576 -20.636 -23.099 1.00 88.88 198 LYS A CA 1
ATOM 1550 C C . LYS A 1 198 ? 11.406 -19.272 -23.768 1.00 88.88 198 LYS A C 1
ATOM 1552 O O . LYS A 1 198 ? 12.174 -18.923 -24.660 1.00 88.88 198 LYS A O 1
ATOM 1557 N N . THR A 1 199 ? 10.440 -18.477 -23.313 1.00 90.06 199 THR A N 1
ATOM 1558 C CA . THR A 1 199 ? 10.163 -17.128 -23.836 1.00 90.06 199 THR A CA 1
ATOM 1559 C C . THR A 1 199 ? 11.341 -16.176 -23.638 1.00 90.06 199 THR A C 1
ATOM 1561 O O . THR A 1 199 ? 11.563 -15.296 -24.477 1.00 90.06 199 THR A O 1
ATOM 1564 N N . LEU A 1 200 ? 12.093 -16.378 -22.554 1.00 91.94 200 LEU A N 1
ATOM 1565 C CA . LEU A 1 200 ? 13.263 -15.600 -22.153 1.00 91.94 200 LEU A CA 1
AT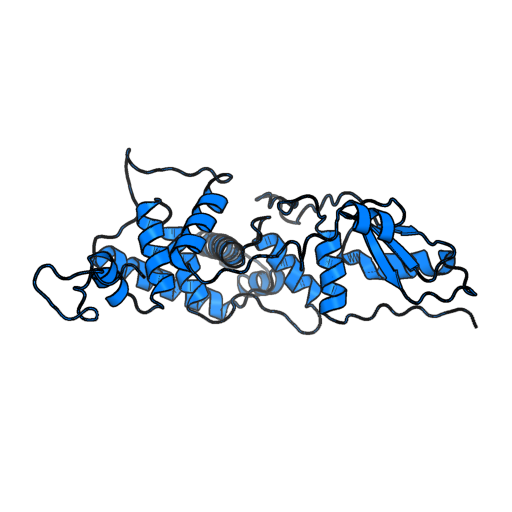OM 1566 C C . LEU A 1 200 ? 14.602 -16.208 -22.607 1.00 91.94 200 LEU A C 1
ATOM 1568 O O . LEU A 1 200 ? 15.667 -15.700 -22.243 1.00 91.94 200 LEU A O 1
ATOM 1572 N N . VAL A 1 201 ? 14.556 -17.270 -23.420 1.00 91.38 201 VAL A N 1
ATOM 1573 C CA . VAL A 1 201 ? 15.726 -17.956 -23.992 1.00 91.38 201 VAL A CA 1
ATOM 1574 C C . VAL A 1 201 ? 16.702 -18.391 -22.890 1.00 91.38 201 VAL A C 1
ATOM 1576 O O . VAL A 1 201 ? 17.877 -18.036 -22.884 1.00 91.38 201 VAL A O 1
ATOM 1579 N N . GLY A 1 202 ? 16.183 -19.107 -21.889 1.00 89.81 202 GLY A N 1
ATOM 1580 C CA . GLY A 1 202 ? 16.979 -19.669 -20.793 1.00 89.81 202 GLY A CA 1
ATOM 1581 C C . GLY A 1 202 ? 17.328 -18.689 -19.669 1.00 89.81 202 GLY A C 1
ATOM 1582 O O . GLY A 1 202 ? 17.945 -19.092 -18.686 1.00 89.81 202 GLY A O 1
ATOM 1583 N N . ARG A 1 203 ? 16.945 -17.410 -19.780 1.00 92.06 203 ARG A N 1
ATOM 1584 C CA . ARG A 1 203 ? 17.147 -16.421 -18.710 1.00 92.06 203 ARG A CA 1
ATOM 1585 C C . ARG A 1 203 ? 16.151 -16.632 -17.570 1.00 92.06 203 ARG A C 1
ATOM 1587 O O . ARG A 1 203 ? 15.036 -17.101 -17.785 1.00 92.06 203 ARG A O 1
ATOM 1594 N N . ASP A 1 204 ? 16.562 -16.234 -16.369 1.00 89.81 204 ASP A N 1
ATOM 1595 C CA . ASP A 1 204 ? 15.755 -16.358 -15.157 1.00 89.81 204 ASP A CA 1
ATOM 1596 C C . ASP A 1 204 ? 14.482 -15.475 -15.239 1.00 89.81 204 ASP A C 1
ATOM 1598 O O . ASP A 1 204 ? 14.585 -14.244 -15.320 1.00 89.81 204 ASP A O 1
ATOM 1602 N N . PRO A 1 205 ? 13.270 -16.071 -15.219 1.00 88.56 205 PRO A N 1
ATOM 1603 C CA . PRO A 1 205 ? 12.009 -15.338 -15.321 1.00 88.56 205 PRO A CA 1
ATOM 1604 C C . PRO A 1 205 ? 11.698 -14.467 -14.107 1.00 88.56 205 PRO A C 1
ATOM 1606 O O . PRO A 1 205 ? 10.841 -13.587 -14.184 1.00 88.56 205 PRO A O 1
ATOM 1609 N N . PHE A 1 206 ? 12.388 -14.676 -12.989 1.00 87.12 206 PHE A N 1
ATOM 1610 C CA . PHE A 1 206 ? 12.143 -13.937 -11.764 1.00 87.12 206 PHE A CA 1
ATOM 1611 C C . PHE A 1 206 ? 12.866 -12.591 -11.707 1.00 87.12 206 PHE A C 1
ATOM 1613 O O . PHE A 1 206 ? 12.485 -11.734 -10.914 1.00 87.12 206 PHE A O 1
ATOM 1620 N N . ASN A 1 207 ? 13.871 -12.364 -12.552 1.00 91.94 207 ASN A N 1
ATOM 1621 C CA . ASN A 1 207 ? 14.627 -11.111 -12.582 1.00 91.94 207 ASN A CA 1
ATOM 1622 C C . ASN A 1 207 ? 14.782 -10.511 -13.985 1.00 91.94 207 ASN A C 1
ATOM 1624 O O . ASN A 1 207 ? 15.538 -9.554 -14.149 1.00 91.94 207 ASN A O 1
ATOM 1628 N N . THR A 1 208 ? 14.096 -11.055 -14.989 1.00 93.69 208 THR A N 1
ATOM 1629 C CA . THR A 1 208 ? 14.256 -10.643 -16.385 1.00 93.69 208 THR A CA 1
ATOM 1630 C C . THR A 1 208 ? 12.933 -10.156 -16.967 1.00 93.69 208 THR A C 1
ATOM 1632 O O . THR A 1 208 ? 11.904 -10.815 -16.848 1.00 93.69 208 THR A O 1
ATOM 1635 N N . VAL A 1 209 ? 12.969 -9.015 -17.655 1.00 94.81 209 VAL A N 1
ATOM 1636 C CA . VAL A 1 209 ? 11.890 -8.547 -18.539 1.00 94.81 209 VAL A CA 1
ATOM 1637 C C . VAL A 1 209 ? 12.385 -8.497 -19.978 1.00 94.81 209 VAL A C 1
ATOM 1639 O O . VAL A 1 209 ? 13.589 -8.469 -20.231 1.00 94.81 209 VAL A O 1
ATOM 1642 N N . TYR A 1 210 ? 11.462 -8.481 -20.935 1.00 93.81 210 TYR A N 1
ATOM 1643 C CA . TYR A 1 210 ? 11.808 -8.323 -22.341 1.00 93.81 210 TYR A CA 1
ATOM 1644 C C . TYR A 1 210 ? 10.872 -7.347 -23.047 1.00 93.81 210 TYR A C 1
ATOM 1646 O O . TYR A 1 210 ? 9.721 -7.158 -22.648 1.00 93.81 210 TYR A O 1
ATOM 1654 N N . PHE A 1 211 ? 11.378 -6.756 -24.121 1.00 89.88 211 PHE A N 1
ATOM 1655 C CA . PHE A 1 211 ? 10.609 -5.966 -25.075 1.00 89.88 211 PHE A CA 1
ATOM 1656 C C . PHE A 1 211 ? 10.563 -6.667 -26.417 1.00 89.88 211 PHE A C 1
ATOM 1658 O O . PHE A 1 211 ? 11.362 -7.559 -26.691 1.00 89.88 211 PHE A O 1
ATOM 1665 N N . GLN A 1 212 ? 9.640 -6.226 -27.259 1.00 90.06 212 GLN A N 1
ATOM 1666 C CA . GLN A 1 212 ? 9.498 -6.665 -28.639 1.00 90.06 212 GLN A CA 1
ATOM 1667 C C . GLN A 1 212 ? 9.516 -5.446 -29.560 1.00 90.06 212 GLN A C 1
ATOM 1669 O O . GLN A 1 212 ? 9.237 -4.330 -29.120 1.00 90.06 212 GLN A O 1
ATOM 1674 N N . GLY A 1 213 ? 9.797 -5.680 -30.839 1.00 88.62 213 GLY A N 1
ATOM 1675 C CA . GLY A 1 213 ? 9.745 -4.651 -31.877 1.00 88.62 213 GLY A CA 1
ATOM 1676 C C . GLY A 1 213 ? 11.078 -3.959 -32.154 1.00 88.62 213 GLY A C 1
ATOM 1677 O O . GLY A 1 213 ? 11.081 -2.935 -32.825 1.00 88.62 213 GLY A O 1
ATOM 1678 N N . MET A 1 214 ? 12.205 -4.504 -31.679 1.00 88.94 214 MET A N 1
ATOM 1679 C CA . MET A 1 214 ? 13.524 -4.006 -32.075 1.00 88.94 214 MET A CA 1
ATOM 1680 C C . MET A 1 214 ? 13.790 -4.339 -33.554 1.00 88.94 214 MET A C 1
ATOM 1682 O O . MET A 1 214 ? 13.674 -5.514 -33.935 1.00 88.94 214 MET A O 1
ATOM 1686 N N . PRO A 1 215 ? 14.126 -3.353 -34.405 1.00 90.12 215 PRO A N 1
ATOM 1687 C CA . PRO A 1 215 ? 14.451 -3.620 -35.802 1.00 90.12 215 PRO A CA 1
ATOM 1688 C C . PRO A 1 215 ? 15.732 -4.446 -35.930 1.00 90.12 215 PRO A C 1
ATOM 1690 O O . PRO A 1 215 ? 16.737 -4.156 -35.287 1.00 90.12 215 PRO A O 1
ATOM 1693 N N . LYS A 1 216 ? 15.706 -5.473 -36.786 1.00 88.00 216 LYS A N 1
ATOM 1694 C CA . LYS A 1 216 ? 16.839 -6.399 -36.972 1.00 88.00 216 LYS A CA 1
ATOM 1695 C C . LYS A 1 216 ? 18.022 -5.786 -37.724 1.00 88.00 216 LYS A C 1
ATOM 1697 O O . LYS A 1 216 ? 19.134 -6.282 -37.627 1.00 88.00 216 LYS A O 1
ATOM 1702 N N . ASN A 1 217 ? 17.780 -4.721 -38.483 1.00 88.75 217 ASN A N 1
ATOM 1703 C CA . ASN A 1 217 ? 18.800 -3.980 -39.224 1.00 88.75 217 ASN A CA 1
ATOM 1704 C C . ASN A 1 217 ? 19.575 -2.979 -38.348 1.00 88.75 217 ASN A C 1
ATOM 1706 O O . ASN A 1 217 ? 20.390 -2.226 -38.869 1.00 88.75 217 ASN A O 1
ATOM 1710 N N . GLN A 1 218 ? 19.304 -2.939 -37.042 1.00 89.31 218 GLN A N 1
ATOM 1711 C CA . GLN A 1 218 ? 19.904 -1.993 -36.111 1.00 89.31 218 GLN A CA 1
ATOM 1712 C C . GLN A 1 218 ? 20.875 -2.712 -35.163 1.00 89.31 218 GLN A C 1
ATOM 1714 O O . GLN A 1 218 ? 20.518 -3.747 -34.595 1.00 89.31 218 GLN A O 1
ATOM 1719 N N . PRO A 1 219 ? 22.084 -2.173 -34.925 1.00 90.25 219 PRO A N 1
ATOM 1720 C CA . PRO A 1 219 ? 23.025 -2.752 -33.970 1.00 90.25 219 PRO A CA 1
ATOM 1721 C C . PRO A 1 219 ? 22.533 -2.526 -32.531 1.00 90.25 219 PRO A C 1
ATOM 1723 O O . PRO A 1 219 ? 22.724 -1.455 -31.952 1.00 90.25 219 PRO A O 1
ATOM 1726 N N . GLY A 1 220 ? 21.896 -3.545 -31.943 1.00 88.94 220 GLY A N 1
ATOM 1727 C CA . GLY A 1 220 ? 21.255 -3.478 -30.622 1.00 88.94 220 GLY A CA 1
ATOM 1728 C C . GLY A 1 220 ? 22.140 -2.900 -29.512 1.00 88.94 220 GLY A C 1
ATOM 1729 O O . GLY A 1 220 ? 21.696 -2.041 -28.748 1.00 88.94 220 GLY A O 1
ATOM 1730 N N . GLU A 1 221 ? 23.414 -3.298 -29.478 1.00 91.31 221 GLU A N 1
ATOM 1731 C CA . GLU A 1 221 ? 24.377 -2.900 -28.442 1.00 91.31 221 GLU A CA 1
ATOM 1732 C C . GLU A 1 221 ? 24.576 -1.381 -28.321 1.00 91.31 221 GLU A C 1
ATOM 1734 O O . GLU A 1 221 ? 24.809 -0.878 -27.220 1.00 91.31 221 GLU A O 1
ATOM 1739 N N . LEU A 1 222 ? 24.392 -0.615 -29.404 1.00 92.75 222 LEU A N 1
ATOM 1740 C CA . LEU A 1 222 ? 24.482 0.850 -29.348 1.00 92.75 222 LEU A CA 1
ATOM 1741 C C . LEU A 1 222 ? 23.383 1.473 -28.472 1.00 92.75 222 LEU A C 1
ATOM 1743 O O . LEU A 1 222 ? 23.582 2.526 -27.865 1.00 92.75 222 LEU A O 1
ATOM 1747 N N . TYR A 1 223 ? 22.237 0.802 -28.348 1.00 93.75 223 TYR A N 1
ATOM 1748 C CA . TYR A 1 223 ? 21.086 1.270 -27.573 1.00 93.75 223 TYR A CA 1
ATOM 1749 C C . TYR A 1 223 ? 21.099 0.778 -26.125 1.00 93.75 223 TYR A C 1
ATOM 1751 O O . TYR A 1 223 ? 20.294 1.243 -25.312 1.00 93.75 223 TYR A O 1
ATOM 1759 N N . ALA A 1 224 ? 22.018 -0.128 -25.767 1.00 94.12 224 ALA A N 1
ATOM 1760 C CA . ALA A 1 224 ? 22.074 -0.744 -24.445 1.00 94.12 224 ALA A CA 1
ATOM 1761 C C . ALA A 1 224 ? 22.144 0.298 -23.320 1.00 94.12 224 ALA A C 1
ATOM 1763 O O . ALA A 1 224 ? 21.453 0.165 -22.311 1.00 94.12 224 ALA A O 1
ATOM 1764 N N . LYS A 1 225 ? 22.926 1.373 -23.496 1.00 94.19 225 LYS A N 1
ATOM 1765 C CA . LYS A 1 225 ? 23.045 2.458 -22.506 1.00 94.19 225 LYS A CA 1
ATOM 1766 C C . LYS A 1 225 ? 21.724 3.206 -22.306 1.00 94.19 225 LYS A C 1
ATOM 1768 O O . LYS A 1 225 ? 21.336 3.462 -21.169 1.00 94.19 225 LYS A O 1
ATOM 1773 N N . THR A 1 226 ? 21.014 3.517 -23.388 1.00 94.50 226 THR A N 1
ATOM 1774 C 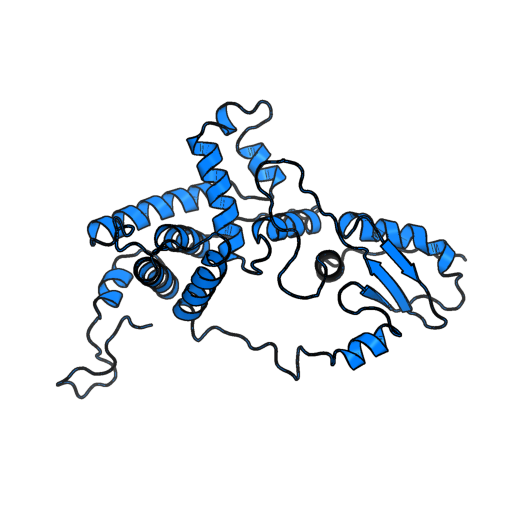CA . THR A 1 226 ? 19.708 4.194 -23.338 1.00 94.50 226 THR A CA 1
ATOM 1775 C C . THR A 1 226 ? 18.661 3.321 -22.649 1.00 94.50 226 THR A C 1
ATOM 1777 O O . THR A 1 226 ? 17.930 3.802 -21.785 1.00 94.50 226 THR A O 1
ATOM 1780 N N . ILE A 1 227 ? 18.646 2.020 -22.952 1.00 95.12 227 ILE A N 1
ATOM 1781 C CA . ILE A 1 227 ? 17.746 1.048 -22.314 1.00 95.12 227 ILE A CA 1
ATOM 1782 C C . ILE A 1 227 ? 18.064 0.910 -20.819 1.00 95.12 227 ILE A C 1
ATOM 1784 O O . ILE A 1 227 ? 17.150 0.929 -19.998 1.00 95.12 227 ILE A O 1
ATOM 1788 N N . LYS A 1 228 ? 19.347 0.834 -20.433 1.00 95.06 228 LYS A N 1
ATOM 1789 C CA . LYS A 1 228 ? 19.748 0.840 -19.013 1.00 95.06 228 LYS A CA 1
ATOM 1790 C C . LYS A 1 228 ? 19.257 2.099 -18.302 1.00 95.06 228 LYS A C 1
ATOM 1792 O O . LYS A 1 228 ? 18.673 1.999 -17.228 1.00 95.06 228 LYS A O 1
ATOM 1797 N N . ASN A 1 229 ? 19.424 3.265 -18.924 1.00 93.69 229 ASN A N 1
ATOM 1798 C CA . ASN A 1 229 ? 18.966 4.536 -18.364 1.00 93.69 229 ASN A CA 1
ATOM 1799 C C . ASN A 1 229 ? 17.443 4.594 -18.177 1.00 93.69 229 ASN A C 1
ATOM 1801 O O . ASN A 1 229 ? 16.989 5.191 -17.205 1.00 93.69 229 ASN A O 1
ATOM 1805 N N . TYR A 1 230 ? 16.656 3.964 -19.055 1.00 94.31 230 TYR A N 1
ATOM 1806 C CA . TYR A 1 230 ? 15.201 3.861 -18.889 1.00 94.31 230 TYR A CA 1
ATOM 1807 C C . TYR A 1 230 ? 14.808 3.082 -17.620 1.00 94.31 230 TYR A C 1
ATOM 1809 O O . TYR A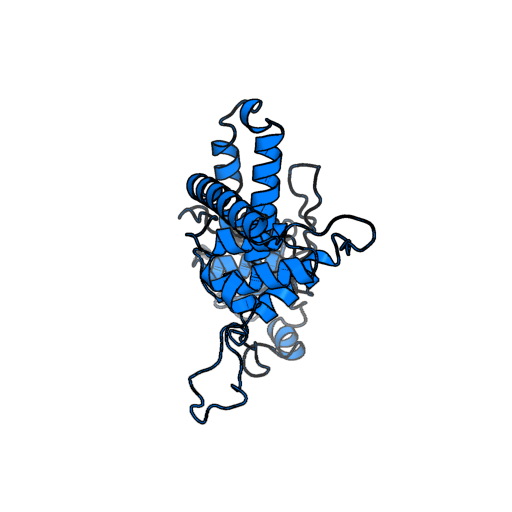 1 230 ? 13.827 3.420 -16.962 1.00 94.31 230 TYR A O 1
ATOM 1817 N N . PHE A 1 231 ? 15.603 2.082 -17.227 1.00 93.38 231 PHE A N 1
ATOM 1818 C CA . PHE A 1 231 ? 15.371 1.265 -16.030 1.00 93.38 231 PHE A CA 1
ATOM 1819 C C . PHE A 1 231 ? 16.156 1.689 -14.791 1.00 93.38 231 PHE A C 1
ATOM 1821 O O . PHE A 1 231 ? 16.115 0.971 -13.793 1.00 93.38 231 PHE A O 1
ATOM 1828 N N . LYS A 1 232 ? 16.841 2.836 -14.810 1.00 90.69 232 LYS A N 1
ATOM 1829 C CA . LYS A 1 232 ? 17.688 3.285 -13.691 1.00 90.69 232 LYS A CA 1
ATOM 1830 C C . LYS A 1 232 ? 16.956 3.314 -12.337 1.00 90.69 232 LYS A C 1
ATOM 1832 O O . LYS A 1 232 ? 17.548 3.001 -11.315 1.00 90.69 232 LYS A O 1
ATOM 1837 N N . ASP A 1 233 ? 15.654 3.616 -12.343 1.00 86.50 233 ASP A N 1
ATOM 1838 C CA . ASP A 1 233 ? 14.819 3.684 -11.132 1.00 86.50 233 ASP A CA 1
ATOM 1839 C C . ASP A 1 233 ? 14.228 2.313 -10.735 1.00 86.50 233 ASP A C 1
ATOM 1841 O O . ASP A 1 233 ? 13.523 2.182 -9.732 1.00 86.50 233 ASP A O 1
ATOM 1845 N N . CYS A 1 234 ? 14.480 1.272 -11.536 1.00 88.19 234 CYS A N 1
ATOM 1846 C CA . CYS A 1 234 ? 14.051 -0.099 -11.266 1.00 88.19 234 CYS A CA 1
ATOM 1847 C C . CYS A 1 234 ? 15.106 -0.883 -10.480 1.00 88.19 234 CYS A C 1
ATOM 1849 O O . CYS A 1 234 ? 14.740 -1.554 -9.513 1.00 88.19 234 CYS A O 1
ATOM 1851 N N . ALA A 1 235 ? 16.383 -0.787 -10.866 1.00 88.00 235 ALA A N 1
ATOM 1852 C CA . ALA A 1 235 ? 17.508 -1.474 -10.231 1.00 88.00 235 ALA A CA 1
ATOM 1853 C C . ALA A 1 235 ? 18.834 -0.738 -10.474 1.00 88.00 235 ALA A C 1
ATOM 1855 O O . ALA A 1 235 ? 18.993 -0.066 -11.488 1.00 88.00 235 ALA A O 1
ATOM 1856 N N . GLU A 1 236 ? 19.804 -0.941 -9.582 1.00 86.31 236 GLU A N 1
ATOM 1857 C CA . GLU A 1 236 ? 21.175 -0.431 -9.739 1.00 86.31 236 GLU A CA 1
ATOM 1858 C C . GLU A 1 236 ? 21.966 -1.243 -10.777 1.00 86.31 236 GLU A C 1
ATOM 1860 O O . GLU A 1 236 ? 22.616 -0.692 -11.664 1.00 86.31 236 GLU A O 1
ATOM 1865 N N . GLU A 1 237 ? 21.879 -2.573 -10.700 1.00 91.00 237 GLU A N 1
ATOM 1866 C CA . GLU A 1 237 ? 22.564 -3.488 -11.610 1.00 91.00 237 GLU A CA 1
ATOM 1867 C C . GLU A 1 237 ? 21.626 -3.937 -12.735 1.00 91.00 237 GLU A C 1
ATOM 1869 O O . GLU A 1 237 ? 20.660 -4.669 -12.507 1.00 91.00 237 GLU A O 1
ATOM 1874 N N . ILE A 1 238 ? 21.919 -3.511 -13.967 1.00 95.25 238 ILE A N 1
ATOM 1875 C CA . ILE A 1 238 ? 21.102 -3.809 -15.150 1.00 95.25 238 ILE A CA 1
ATOM 1876 C C . ILE A 1 238 ? 21.983 -4.369 -16.267 1.00 95.25 238 ILE A C 1
ATOM 1878 O O . ILE A 1 238 ? 22.909 -3.708 -16.755 1.00 95.25 238 ILE A O 1
ATOM 1882 N N . LYS A 1 239 ? 21.647 -5.573 -16.736 1.00 95.56 239 LYS A N 1
ATOM 1883 C CA . LYS A 1 239 ? 22.241 -6.201 -17.918 1.00 95.56 239 LYS A CA 1
ATOM 1884 C C . LYS A 1 239 ? 21.230 -6.199 -19.059 1.00 95.56 239 LYS A C 1
ATOM 1886 O O . LYS A 1 239 ? 20.136 -6.734 -18.921 1.00 95.56 239 LYS A O 1
ATOM 1891 N N . VAL A 1 240 ? 21.617 -5.622 -20.191 1.00 96.12 240 VAL A N 1
ATOM 1892 C CA . VAL A 1 240 ? 20.837 -5.662 -21.434 1.00 96.12 240 VAL A CA 1
ATOM 1893 C C . VAL A 1 240 ? 21.500 -6.674 -22.354 1.00 96.12 240 VAL A C 1
ATOM 1895 O O . VAL A 1 240 ? 22.725 -6.750 -22.392 1.00 96.12 240 VAL A O 1
ATOM 1898 N N . SER A 1 241 ? 20.702 -7.484 -23.035 1.00 94.75 241 SER A N 1
ATOM 1899 C CA . SER A 1 241 ? 21.193 -8.438 -24.025 1.00 94.75 241 SER A CA 1
ATOM 1900 C C . SER A 1 241 ? 20.231 -8.529 -25.196 1.00 94.75 241 SER A C 1
ATOM 1902 O O . SER A 1 241 ? 19.016 -8.381 -25.027 1.00 94.75 241 SER A O 1
ATOM 1904 N N . PHE A 1 242 ? 20.798 -8.802 -26.360 1.00 93.19 242 PHE A N 1
ATOM 1905 C CA . PHE A 1 242 ? 20.103 -8.898 -27.634 1.00 93.19 242 PHE A CA 1
ATOM 1906 C C . PHE A 1 242 ? 20.248 -10.323 -28.173 1.00 93.19 242 PHE A C 1
ATOM 1908 O O . PHE A 1 242 ? 21.136 -11.068 -27.753 1.00 93.19 242 PHE A O 1
ATOM 1915 N N . ASP A 1 243 ? 19.345 -10.714 -29.057 1.00 87.56 243 ASP A N 1
ATOM 1916 C CA . ASP A 1 243 ? 19.450 -11.928 -29.862 1.00 87.56 243 ASP A CA 1
ATOM 1917 C C . ASP A 1 243 ? 19.115 -11.590 -31.326 1.00 87.56 243 ASP A C 1
ATOM 1919 O O . ASP A 1 243 ? 18.800 -10.443 -31.643 1.00 87.56 243 ASP A O 1
ATOM 1923 N N . ASP A 1 244 ? 19.156 -12.578 -32.223 1.00 83.81 244 ASP A N 1
ATOM 1924 C CA . ASP A 1 244 ? 18.795 -12.398 -33.644 1.00 83.81 244 ASP A CA 1
ATOM 1925 C C . ASP A 1 244 ? 17.276 -12.201 -33.869 1.00 83.81 244 ASP A C 1
ATOM 1927 O O . ASP A 1 244 ? 16.765 -12.188 -35.001 1.00 83.81 244 ASP A O 1
ATOM 1931 N N . THR A 1 245 ? 16.508 -12.081 -32.784 1.00 86.56 245 THR A N 1
ATOM 1932 C CA . THR A 1 245 ? 15.078 -11.794 -32.820 1.00 86.56 245 THR A CA 1
ATOM 1933 C C . THR A 1 245 ? 14.829 -10.298 -32.627 1.00 86.56 245 THR A C 1
ATOM 1935 O O . THR A 1 245 ? 15.724 -9.506 -32.363 1.00 86.56 245 THR A O 1
ATOM 1938 N N . SER A 1 246 ? 13.573 -9.872 -32.749 1.00 89.88 246 SER A N 1
ATOM 1939 C CA . SER A 1 246 ? 13.183 -8.487 -32.445 1.00 89.88 246 SER A CA 1
ATOM 1940 C C . SER A 1 246 ? 12.987 -8.240 -30.944 1.00 89.88 246 SER A C 1
ATOM 1942 O O . SER A 1 246 ? 12.242 -7.328 -30.569 1.00 89.88 246 SER A O 1
ATOM 1944 N N . LYS A 1 247 ? 13.584 -9.076 -30.083 1.00 92.94 247 LYS A N 1
ATOM 1945 C CA . LYS A 1 247 ? 13.480 -8.974 -28.630 1.00 92.94 247 LYS A CA 1
ATOM 1946 C C . LYS A 1 247 ? 14.727 -8.350 -28.024 1.00 92.94 247 LYS A C 1
ATOM 1948 O O . LYS A 1 247 ? 15.847 -8.542 -28.478 1.00 92.94 247 LYS A O 1
ATOM 1953 N N . VAL A 1 248 ? 14.507 -7.636 -26.930 1.00 94.25 248 VAL A N 1
ATOM 1954 C CA . VAL A 1 248 ? 15.572 -7.117 -26.073 1.00 94.25 248 VAL A CA 1
ATOM 1955 C C . VAL A 1 248 ? 15.296 -7.597 -24.665 1.00 94.25 248 VAL A C 1
ATOM 1957 O O . VAL A 1 248 ? 14.194 -7.377 -24.164 1.00 94.25 248 VAL A O 1
ATOM 1960 N N . TYR A 1 249 ? 16.274 -8.228 -24.023 1.00 96.00 249 TYR A N 1
ATOM 1961 C CA . TYR A 1 249 ? 16.132 -8.746 -22.664 1.00 96.00 249 TYR A CA 1
ATOM 1962 C C . TYR A 1 249 ? 16.884 -7.860 -21.686 1.00 96.00 249 TYR A C 1
ATOM 1964 O O . TYR A 1 249 ? 18.042 -7.504 -21.916 1.00 96.00 249 TYR A O 1
ATOM 1972 N N . VAL A 1 250 ? 16.236 -7.557 -20.570 1.00 96.56 250 VAL A N 1
ATOM 1973 C CA . VAL A 1 250 ? 16.788 -6.764 -19.478 1.00 96.56 250 VAL A CA 1
ATOM 1974 C C . VAL A 1 250 ? 16.740 -7.603 -18.214 1.00 96.56 250 VAL A C 1
ATOM 1976 O O . VAL A 1 250 ? 15.662 -7.926 -17.721 1.00 96.56 250 VAL A O 1
ATOM 1979 N N . GLN A 1 251 ? 17.915 -7.975 -17.717 1.00 95.62 251 GLN A N 1
ATOM 1980 C CA . GLN A 1 251 ? 18.086 -8.734 -16.485 1.00 95.62 251 GLN A CA 1
ATOM 1981 C C . GLN A 1 251 ? 18.520 -7.790 -15.370 1.00 95.62 251 GLN A C 1
ATOM 1983 O O . GLN A 1 251 ? 19.453 -6.999 -15.538 1.00 95.62 251 GLN A O 1
ATOM 1988 N N . PHE A 1 252 ? 17.857 -7.899 -14.22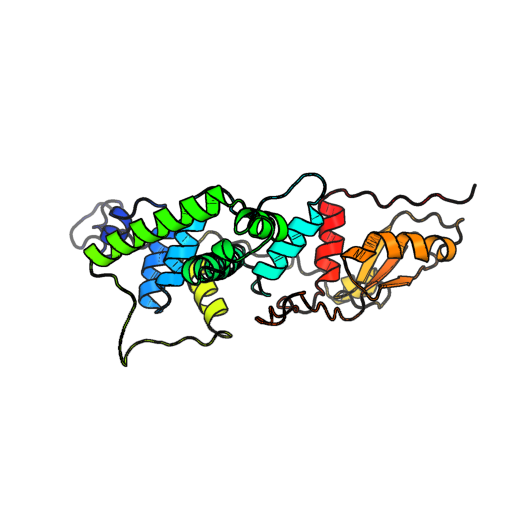9 1.00 93.44 252 PHE A N 1
ATOM 1989 C CA . PHE A 1 252 ? 18.154 -7.118 -13.041 1.00 93.44 252 PHE A CA 1
ATOM 1990 C C . PHE A 1 252 ? 19.034 -7.931 -12.091 1.00 93.44 252 PHE A C 1
ATOM 1992 O O . PHE A 1 252 ? 18.731 -9.087 -11.780 1.00 93.44 252 PHE A O 1
ATOM 1999 N N . GLY A 1 253 ? 20.127 -7.325 -11.629 1.00 85.75 253 GLY A N 1
ATOM 2000 C CA . GLY A 1 253 ? 20.954 -7.885 -10.565 1.00 85.75 253 GLY A CA 1
ATOM 2001 C C . GLY A 1 253 ? 20.192 -7.951 -9.241 1.00 85.75 253 GLY A C 1
ATOM 2002 O O . GLY A 1 253 ? 19.063 -7.460 -9.112 1.00 85.75 253 GLY A O 1
ATOM 2003 N N . ARG A 1 254 ? 20.802 -8.575 -8.228 1.00 68.44 254 ARG A N 1
ATOM 2004 C CA . ARG A 1 254 ? 20.204 -8.600 -6.888 1.00 68.44 254 ARG A CA 1
ATOM 2005 C C . ARG A 1 254 ? 20.171 -7.176 -6.351 1.00 68.44 254 ARG A C 1
ATOM 2007 O O . ARG A 1 254 ? 21.207 -6.560 -6.125 1.00 68.44 254 ARG A O 1
ATOM 2014 N N . SER A 1 255 ? 18.965 -6.663 -6.151 1.00 56.62 255 SER A N 1
ATOM 2015 C CA . SER A 1 255 ? 18.769 -5.337 -5.593 1.00 56.62 255 SER A CA 1
ATOM 2016 C C . SER A 1 255 ? 19.201 -5.345 -4.128 1.00 56.62 255 SER A C 1
ATOM 2018 O O . SER A 1 255 ? 18.538 -5.941 -3.288 1.00 56.62 255 SER A O 1
ATOM 2020 N N . LYS A 1 256 ? 20.307 -4.672 -3.806 1.00 49.56 256 LYS A N 1
ATOM 2021 C CA . LYS A 1 256 ? 20.598 -4.244 -2.434 1.00 49.56 256 LYS A CA 1
ATOM 2022 C C . LYS A 1 256 ? 19.903 -2.905 -2.200 1.00 49.56 256 LYS A C 1
ATOM 2024 O O . LYS A 1 256 ? 20.582 -1.916 -1.959 1.00 49.56 256 LYS A O 1
ATOM 2029 N N . PHE A 1 257 ? 18.578 -2.831 -2.341 1.00 43.12 257 PHE A N 1
ATOM 2030 C CA . PHE A 1 257 ? 17.865 -1.587 -2.041 1.00 43.12 257 PHE A CA 1
ATOM 2031 C C . PHE A 1 257 ? 18.029 -1.297 -0.537 1.00 43.12 257 PHE A C 1
ATOM 2033 O O . PHE A 1 257 ? 17.338 -1.869 0.301 1.00 43.12 257 PHE A O 1
ATOM 2040 N N . ARG A 1 258 ? 19.033 -0.485 -0.195 1.00 38.69 258 ARG A N 1
ATOM 2041 C CA . ARG A 1 258 ? 19.225 0.111 1.125 1.00 38.69 258 ARG A CA 1
ATOM 2042 C C . ARG A 1 258 ? 18.394 1.383 1.126 1.00 38.69 258 ARG A C 1
ATOM 2044 O O . ARG A 1 258 ? 18.754 2.332 0.436 1.00 38.69 258 ARG A O 1
ATOM 2051 N N . ASP A 1 259 ? 17.282 1.395 1.850 1.00 36.75 259 ASP A N 1
ATOM 2052 C CA . ASP A 1 259 ? 16.563 2.648 2.054 1.00 36.75 259 ASP A CA 1
ATOM 2053 C C . ASP A 1 259 ? 17.376 3.601 2.946 1.00 36.75 259 ASP A C 1
ATOM 2055 O O . ASP A 1 259 ? 18.085 3.206 3.875 1.00 36.75 259 ASP A O 1
ATOM 2059 N N . ILE A 1 260 ? 17.272 4.878 2.585 1.00 41.28 260 ILE A N 1
ATOM 2060 C CA . ILE A 1 260 ? 17.881 6.053 3.205 1.00 41.28 260 ILE A CA 1
ATOM 2061 C C . ILE A 1 260 ? 17.086 6.374 4.478 1.00 41.28 260 ILE A C 1
ATOM 2063 O O . ILE A 1 260 ? 16.117 7.123 4.400 1.00 41.28 260 ILE A O 1
ATOM 2067 N N . ASP A 1 261 ? 17.416 5.727 5.595 1.00 36.03 261 ASP A N 1
ATOM 2068 C CA . ASP A 1 261 ? 17.295 6.195 6.993 1.00 36.03 261 ASP A CA 1
ATOM 2069 C C . ASP A 1 261 ? 17.394 4.956 7.913 1.00 36.03 261 ASP A C 1
ATOM 2071 O O . ASP A 1 261 ? 16.493 4.119 8.000 1.00 36.03 261 ASP A O 1
ATOM 2075 N N . ASP A 1 262 ? 18.553 4.823 8.554 1.00 37.97 262 ASP A N 1
ATOM 2076 C CA . ASP A 1 262 ? 19.107 3.627 9.203 1.00 37.97 262 ASP A CA 1
ATOM 2077 C C . ASP A 1 262 ? 18.464 3.287 10.568 1.00 37.97 262 ASP A C 1
ATOM 2079 O O . ASP A 1 262 ? 19.160 3.068 11.555 1.00 37.97 262 ASP A O 1
ATOM 2083 N N . GLU A 1 263 ? 17.127 3.239 10.659 1.00 39.28 263 GLU A N 1
ATOM 2084 C CA . GLU A 1 263 ? 16.447 2.862 11.917 1.00 39.28 263 GLU A CA 1
ATOM 2085 C C . GLU A 1 263 ? 15.344 1.801 11.799 1.00 39.28 263 GLU A C 1
ATOM 2087 O O . GLU A 1 263 ? 14.980 1.199 12.812 1.00 39.28 263 GLU A O 1
ATOM 2092 N N . ARG A 1 264 ? 14.834 1.471 10.603 1.00 43.59 264 ARG A N 1
ATOM 2093 C CA . ARG A 1 264 ? 13.957 0.296 10.414 1.00 43.59 264 ARG A CA 1
ATOM 2094 C C . ARG A 1 264 ? 14.236 -0.368 9.076 1.00 43.59 264 ARG A C 1
ATOM 2096 O O . ARG A 1 264 ? 13.948 0.188 8.023 1.00 43.59 264 ARG A O 1
ATOM 2103 N N . ARG A 1 265 ? 14.788 -1.581 9.131 1.00 44.09 265 ARG A N 1
ATOM 2104 C CA . ARG A 1 265 ? 14.974 -2.449 7.965 1.00 44.09 265 ARG A CA 1
ATOM 2105 C C . ARG A 1 265 ? 13.599 -2.868 7.439 1.00 44.09 265 ARG A C 1
ATOM 2107 O O . ARG A 1 265 ? 13.055 -3.863 7.900 1.00 44.09 265 ARG A O 1
ATOM 2114 N N . PHE A 1 266 ? 13.041 -2.111 6.499 1.00 45.88 266 PHE A N 1
ATOM 2115 C CA . PHE A 1 266 ? 12.031 -2.655 5.597 1.00 45.88 266 PHE A CA 1
ATOM 2116 C C . PHE A 1 266 ? 12.732 -3.730 4.762 1.00 45.88 266 PHE A C 1
ATOM 2118 O O . PHE A 1 266 ? 13.759 -3.461 4.132 1.00 45.88 266 PHE A O 1
ATOM 2125 N N . ASN A 1 267 ? 12.256 -4.971 4.822 1.00 44.91 267 ASN A N 1
ATOM 2126 C CA . ASN A 1 267 ? 12.865 -6.056 4.063 1.00 44.91 267 ASN A CA 1
ATOM 2127 C C . ASN A 1 267 ? 12.567 -5.810 2.581 1.00 44.91 267 ASN A C 1
ATOM 2129 O O . ASN A 1 267 ? 11.422 -5.914 2.145 1.00 44.91 267 ASN A O 1
ATOM 2133 N N . ALA A 1 268 ? 13.605 -5.500 1.801 1.00 48.16 268 ALA A N 1
ATOM 2134 C CA . ALA A 1 268 ? 13.514 -5.202 0.368 1.00 48.16 268 ALA A CA 1
ATOM 2135 C C . ALA A 1 268 ? 13.037 -6.390 -0.503 1.00 48.16 268 ALA A C 1
ATOM 2137 O O . ALA A 1 268 ? 12.818 -6.227 -1.707 1.00 48.16 268 ALA A O 1
ATOM 2138 N N . ASP A 1 269 ? 12.854 -7.569 0.095 1.00 52.41 269 ASP A N 1
ATOM 2139 C CA . ASP A 1 269 ? 12.497 -8.807 -0.591 1.00 52.41 269 ASP A CA 1
ATOM 2140 C C . ASP A 1 269 ? 10.995 -9.096 -0.490 1.00 52.41 269 ASP A C 1
ATOM 2142 O O . ASP A 1 269 ? 10.525 -9.652 0.503 1.00 52.41 269 ASP A O 1
ATOM 2146 N N . ILE A 1 270 ? 10.242 -8.751 -1.545 1.00 56.69 270 ILE A N 1
ATOM 2147 C CA . ILE A 1 270 ? 8.829 -9.142 -1.707 1.00 56.69 270 ILE A CA 1
ATOM 2148 C C . ILE A 1 270 ? 8.706 -10.671 -1.543 1.00 56.69 270 ILE A C 1
ATOM 2150 O O . ILE A 1 270 ? 9.545 -11.394 -2.079 1.00 56.69 270 ILE A O 1
ATOM 2154 N N . PRO A 1 271 ? 7.649 -11.218 -0.907 1.00 57.19 271 PRO A N 1
ATOM 2155 C CA . PRO A 1 271 ? 7.455 -12.654 -0.814 1.00 57.19 271 PRO A CA 1
ATOM 2156 C C . PRO A 1 271 ? 7.310 -13.248 -2.205 1.00 57.19 271 PRO A C 1
ATOM 2158 O O . PRO A 1 271 ? 6.498 -12.797 -3.020 1.00 57.19 271 PRO A O 1
ATOM 2161 N N . GLY A 1 272 ? 8.068 -14.308 -2.444 1.00 65.75 272 GLY A N 1
ATOM 2162 C CA . GLY A 1 272 ? 8.152 -14.972 -3.734 1.00 65.75 272 GLY A CA 1
ATOM 2163 C C . GLY A 1 272 ? 9.544 -14.842 -4.338 1.00 65.75 272 GLY A C 1
ATOM 2164 O O . GLY A 1 272 ? 10.470 -14.328 -3.724 1.00 65.75 272 GLY A O 1
ATOM 2165 N N . ARG A 1 273 ? 9.701 -15.375 -5.551 1.00 75.56 273 ARG A N 1
ATOM 2166 C CA . ARG A 1 273 ? 10.997 -15.410 -6.243 1.00 75.56 273 ARG A CA 1
ATOM 2167 C C . ARG A 1 273 ? 11.227 -14.176 -7.126 1.00 75.56 273 ARG A C 1
ATOM 2169 O O . ARG A 1 273 ? 12.372 -13.879 -7.435 1.00 75.56 273 ARG A O 1
ATOM 2176 N N . VAL A 1 274 ? 10.159 -13.463 -7.514 1.00 82.81 274 VAL A N 1
ATOM 2177 C CA . VAL A 1 274 ? 10.193 -12.325 -8.456 1.00 82.81 274 VAL A CA 1
ATOM 2178 C C . VAL A 1 274 ? 10.840 -11.093 -7.817 1.00 82.81 274 VAL A C 1
ATOM 2180 O O . VAL A 1 274 ? 10.402 -10.639 -6.763 1.00 82.81 274 VAL A O 1
ATOM 2183 N N . SER A 1 275 ? 11.825 -10.502 -8.491 1.00 85.69 275 SER A N 1
ATOM 2184 C CA . SER A 1 275 ? 12.546 -9.329 -8.003 1.00 85.69 275 SER A CA 1
ATOM 2185 C C . SER A 1 275 ? 11.702 -8.051 -8.051 1.00 85.69 275 SER A C 1
ATOM 2187 O O . SER A 1 275 ? 10.877 -7.840 -8.945 1.00 85.69 275 SER A O 1
ATOM 2189 N N . MET A 1 276 ? 11.962 -7.134 -7.114 1.00 83.88 276 MET A N 1
ATOM 2190 C CA . MET A 1 276 ? 11.326 -5.809 -7.060 1.00 83.88 276 MET A CA 1
ATOM 2191 C C . MET A 1 276 ? 11.453 -5.040 -8.385 1.00 83.88 276 MET A C 1
ATOM 2193 O O . MET A 1 276 ? 10.518 -4.376 -8.834 1.00 83.88 276 MET A O 1
ATOM 2197 N N . ALA A 1 277 ? 12.602 -5.165 -9.047 1.00 89.75 277 ALA A N 1
ATOM 2198 C CA . ALA A 1 277 ? 12.871 -4.509 -10.317 1.00 89.75 277 ALA A CA 1
ATOM 2199 C C . ALA A 1 277 ? 11.904 -4.952 -11.427 1.00 89.75 277 ALA A C 1
ATOM 2201 O O . ALA A 1 277 ? 11.482 -4.120 -12.229 1.00 89.75 277 ALA A O 1
ATOM 2202 N N . VAL A 1 278 ? 11.477 -6.222 -11.430 1.00 90.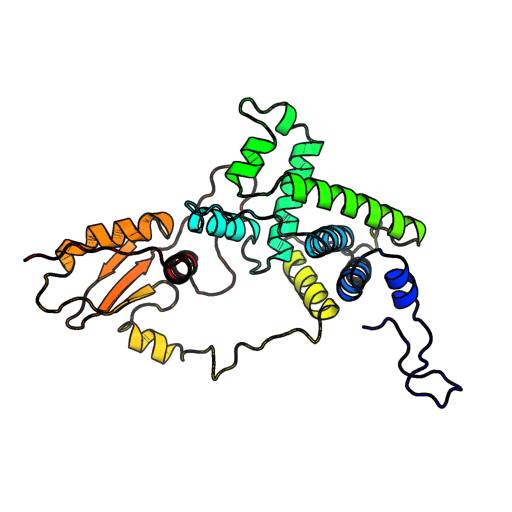81 278 VAL A N 1
ATOM 2203 C CA . VAL A 1 278 ? 10.457 -6.721 -12.366 1.00 90.81 278 VAL A CA 1
ATOM 2204 C C . VAL A 1 278 ? 9.106 -6.056 -12.100 1.00 90.81 278 VAL A C 1
ATOM 2206 O O . VAL A 1 278 ? 8.464 -5.595 -13.044 1.00 90.81 278 VAL A O 1
ATOM 2209 N N . TYR A 1 279 ? 8.685 -5.915 -10.838 1.00 88.94 279 TYR A N 1
ATOM 2210 C CA . TYR A 1 279 ? 7.448 -5.196 -10.502 1.00 88.94 279 TYR A CA 1
ATOM 2211 C C . TYR A 1 279 ? 7.484 -3.739 -10.976 1.00 88.94 279 TYR A C 1
ATOM 2213 O O . TYR A 1 279 ? 6.521 -3.258 -11.577 1.00 88.94 279 TYR A O 1
ATOM 2221 N N . ARG A 1 280 ? 8.611 -3.047 -10.771 1.00 91.25 280 ARG A N 1
ATOM 2222 C CA . ARG A 1 280 ? 8.820 -1.664 -11.231 1.00 91.25 280 ARG A CA 1
ATOM 2223 C C . ARG A 1 280 ? 8.805 -1.558 -12.756 1.00 91.25 280 ARG A C 1
ATOM 2225 O O . ARG A 1 280 ? 8.113 -0.700 -13.299 1.00 91.25 280 ARG A O 1
ATOM 2232 N N . ALA A 1 281 ? 9.473 -2.477 -13.448 1.00 93.19 281 ALA A N 1
ATOM 2233 C CA . ALA A 1 281 ? 9.482 -2.553 -14.906 1.00 93.19 281 ALA A CA 1
ATOM 2234 C C . ALA A 1 281 ? 8.079 -2.795 -15.488 1.00 93.19 281 ALA A C 1
ATOM 2236 O O . ALA A 1 281 ? 7.649 -2.112 -16.419 1.00 93.19 281 ALA A O 1
ATOM 2237 N N . VAL A 1 282 ? 7.311 -3.720 -14.905 1.00 92.31 282 VAL A N 1
ATOM 2238 C CA . VAL A 1 282 ? 5.910 -3.947 -15.289 1.00 92.31 282 VAL A CA 1
ATOM 2239 C C . VAL A 1 282 ? 5.064 -2.707 -14.994 1.00 92.31 282 VAL A C 1
ATOM 2241 O O . VAL A 1 282 ? 4.195 -2.346 -15.795 1.00 92.31 282 VAL A O 1
ATOM 2244 N N . LYS A 1 283 ? 5.336 -2.004 -13.888 1.00 93.38 283 LYS A N 1
ATOM 2245 C CA . LYS A 1 283 ? 4.639 -0.763 -13.552 1.00 93.38 283 LYS A CA 1
ATOM 2246 C C . LYS A 1 283 ? 4.911 0.351 -14.560 1.00 93.38 283 LYS A C 1
ATOM 2248 O O . LYS A 1 283 ? 3.958 1.025 -14.940 1.00 93.38 283 LYS A O 1
ATOM 2253 N N . LEU A 1 284 ? 6.144 0.510 -15.049 1.00 93.25 284 LEU A N 1
ATOM 2254 C CA . LEU A 1 284 ? 6.472 1.452 -16.130 1.00 93.25 284 LEU A CA 1
ATOM 2255 C C . LEU A 1 284 ? 5.565 1.239 -17.353 1.00 93.25 284 LEU A C 1
ATOM 2257 O O . LEU A 1 284 ? 4.959 2.192 -17.851 1.00 93.25 284 LEU A O 1
ATOM 2261 N N . ARG A 1 285 ? 5.386 -0.025 -17.770 1.00 92.50 285 ARG A N 1
ATOM 2262 C CA . ARG A 1 285 ? 4.477 -0.398 -18.868 1.00 92.50 285 ARG A CA 1
ATOM 2263 C C . ARG A 1 285 ? 3.021 -0.045 -18.558 1.00 92.50 285 ARG A C 1
ATOM 2265 O O . ARG A 1 285 ? 2.352 0.550 -19.397 1.00 92.50 285 ARG A O 1
ATOM 2272 N N . GLN A 1 286 ? 2.523 -0.382 -17.366 1.00 93.56 286 GLN A N 1
ATOM 2273 C CA . GLN A 1 286 ? 1.148 -0.054 -16.951 1.00 93.56 286 GLN A CA 1
ATOM 2274 C C . GLN A 1 286 ? 0.890 1.458 -16.914 1.00 93.56 286 GLN A C 1
ATOM 2276 O O . GLN A 1 286 ? -0.207 1.911 -17.231 1.00 93.56 286 GLN A O 1
ATOM 2281 N N . LEU A 1 287 ? 1.906 2.238 -16.540 1.00 92.81 287 LEU A N 1
ATOM 2282 C CA . LEU A 1 287 ? 1.860 3.697 -16.513 1.00 92.81 287 LEU A CA 1
ATOM 2283 C C . LEU A 1 287 ? 2.027 4.332 -17.900 1.00 92.81 287 LEU A C 1
ATOM 2285 O O . LEU A 1 287 ? 1.893 5.549 -18.009 1.00 92.81 287 LEU A O 1
ATOM 2289 N N . LYS A 1 288 ? 2.284 3.527 -18.942 1.00 92.50 288 LYS A N 1
ATOM 2290 C CA . LYS A 1 288 ? 2.554 3.972 -20.317 1.00 92.50 288 LYS A CA 1
ATOM 2291 C C . LYS A 1 288 ? 3.707 4.983 -20.393 1.00 92.50 288 LYS A C 1
ATOM 2293 O O . LYS A 1 288 ? 3.660 5.910 -21.195 1.00 92.50 288 LYS A O 1
ATOM 2298 N N . ILE A 1 289 ? 4.732 4.816 -19.554 1.00 89.75 289 ILE A N 1
ATOM 2299 C CA . ILE A 1 289 ? 5.929 5.665 -19.591 1.00 89.75 289 ILE A CA 1
ATOM 2300 C C . ILE A 1 289 ? 6.762 5.242 -20.812 1.00 89.75 289 ILE A C 1
ATOM 2302 O O . ILE A 1 289 ? 7.214 4.094 -20.849 1.00 89.75 289 ILE A O 1
ATOM 2306 N N . PRO A 1 290 ? 6.945 6.105 -21.828 1.00 88.56 290 PRO A N 1
ATOM 2307 C CA . PRO A 1 290 ? 7.546 5.702 -23.094 1.00 88.56 290 PRO A CA 1
ATOM 2308 C C . PRO A 1 290 ? 9.044 5.413 -22.949 1.00 88.56 290 PRO A C 1
ATOM 2310 O O . PRO A 1 290 ? 9.778 6.184 -22.334 1.00 88.56 290 PRO A O 1
ATOM 2313 N N . CYS A 1 291 ? 9.500 4.316 -23.556 1.00 89.00 291 CYS A N 1
ATOM 2314 C CA . CYS A 1 291 ? 10.918 4.043 -23.786 1.00 89.00 291 CYS A CA 1
ATOM 2315 C C . CYS A 1 291 ? 11.260 4.459 -25.221 1.00 89.00 291 CYS A C 1
ATOM 2317 O O . CYS A 1 291 ? 11.003 3.707 -26.160 1.00 89.00 291 CYS A O 1
ATOM 2319 N N . THR A 1 292 ? 11.802 5.663 -25.397 1.00 90.25 292 THR A N 1
ATOM 2320 C CA . THR A 1 292 ? 12.135 6.199 -26.725 1.00 90.25 292 THR A CA 1
ATOM 2321 C C . THR A 1 292 ? 13.566 5.833 -27.107 1.00 90.25 292 THR A C 1
ATOM 2323 O O . THR A 1 292 ? 14.507 6.177 -26.391 1.00 90.25 292 THR A O 1
ATOM 2326 N N . LEU A 1 293 ? 13.730 5.162 -28.248 1.00 89.94 293 LEU A N 1
ATOM 2327 C CA . LEU A 1 293 ? 15.027 4.868 -28.857 1.00 89.94 293 LEU A CA 1
ATOM 2328 C C . LEU A 1 293 ? 15.141 5.637 -30.176 1.00 89.94 293 LEU A C 1
ATOM 2330 O O . LEU A 1 293 ? 14.284 5.502 -31.045 1.00 89.94 293 LEU A O 1
ATOM 2334 N N . TYR A 1 294 ? 16.192 6.442 -30.316 1.00 90.44 294 TYR A N 1
ATOM 2335 C CA . TYR A 1 294 ? 16.503 7.152 -31.557 1.00 90.44 294 TYR A CA 1
ATOM 2336 C C . TYR A 1 294 ? 17.400 6.269 -32.408 1.00 90.44 294 TYR A C 1
ATOM 2338 O O . TYR A 1 294 ? 18.574 6.109 -32.084 1.00 90.44 294 TYR A O 1
ATOM 2346 N N . LEU A 1 295 ? 16.820 5.649 -33.433 1.00 89.50 295 LEU A N 1
ATOM 2347 C CA . LEU A 1 295 ? 17.518 4.686 -34.275 1.00 89.50 295 LEU A CA 1
ATOM 2348 C C . LEU A 1 295 ? 18.478 5.375 -35.247 1.00 89.50 295 LEU A C 1
ATOM 2350 O O . LEU A 1 295 ? 18.272 6.533 -35.614 1.00 89.50 295 LEU A O 1
ATOM 2354 N N . LEU A 1 296 ? 19.509 4.644 -35.670 1.00 87.94 296 LEU A N 1
ATOM 2355 C CA . LEU A 1 296 ? 20.363 5.070 -36.770 1.00 87.94 296 LEU A CA 1
ATOM 2356 C C . LEU A 1 296 ? 19.535 5.174 -38.061 1.00 87.94 296 LEU A C 1
ATOM 2358 O O . LEU A 1 296 ? 18.619 4.362 -38.242 1.00 87.94 296 LEU A O 1
ATOM 2362 N N . PRO A 1 297 ? 19.845 6.163 -38.916 1.00 80.00 297 PRO A N 1
ATOM 2363 C CA . PRO A 1 297 ? 19.175 6.354 -40.198 1.00 80.00 297 PRO A CA 1
ATOM 2364 C C . PRO A 1 297 ? 19.326 5.148 -41.132 1.00 80.00 297 PRO A C 1
ATOM 2366 O O . PRO A 1 297 ? 20.344 4.424 -41.021 1.00 80.00 297 PRO A O 1
#

InterPro domains:
  IPR007502 Helicase-associated domain [SM00847] (1-93)

Foldseek 3Di:
DQQFDQDDPPDPDSPDGDGDPLNVQLVLAPADSLLSLLLVVCLVQLNNLLSLLLSLCVRDPHFAAQDLVCNLVSVVLLVLLCLLLPDSSSSSSSVLVVLVVCVVVCVQVPDDDRRSVVVCVNSRGDVVSSVSSVVSSVVSQVSCVVVVRHRDDDDPRDDDDPVCVSVSSVVSSCVSPPPPDDDCDPVHHPPPLVNQCVVQVNDRSQFKDKDFDADLVFDVVVCQVLVCVVLVVLAVDWDWDDDSHRMIMIGHDQHPPDDPDPDDDSPLDNPDSHHSSVVSVVVCVVSVPDSDDDTDD

Radius of gyration: 24.16 Å; Cα contacts (8 Å, |Δi|>4): 352; chains: 1; bounding box: 65×46×71 Å

Sequence (297 aa):
TGALLLENPGSKDPYNGDITLMGHVMAKLPIDIHISKLIVLGHVFSVLEECIIMGAAMSLKSVFSTPFQERLAAYNSKLTWADSSCSDCISFLNSYRVWHSNRENGFFARSVGGGEKAWAQRYFIQIKTMKEVNVLVQDLTLRLKNMGIVTTRGYGRVIWSDLEKPLVLKVILAGAFYPHYFVRGAHGGQIDEREAVKTLVGRDPFNTVYFQGMPKNQPGELYAKTIKNYFKDCAEEIKVSFDDTSKVYVQFGRSKFRDIDDERRFNADIPGRVSMAVYRAVKLRQLKIPCTLYLLP

Nearest PDB structures (foldseek):
  5n9f-assembly1_A  TM=8.651E-01  e=2.426E-06  Drosophila melanogaster
  8ro2-assembly1_DX  TM=8.704E-01  e=2.199E-06  Homo sapiens
  7w59-assembly1_Y  TM=7.999E-01  e=7.138E-06  Homo sapiens
  6hyt-assembly1_A  TM=7.999E-01  e=1.166E-05  Homo sapiens
  9dtr-assembly1_V  TM=5.201E-01  e=3.256E-06  Saccharomyces cerevisiae

Secondary structure (DSSP, 8-state):
--SB-S--TT---TT-PPBPHHHHHHTTSSS-HHHHHHHHHHHHTT-HHHHHHHHHHHTSS-SB---TT-HHHHHHHHHHHHTT---HHHHHHHHHHHHHHHHHTTHHHH-TTTHHHHHHHHTTB-HHHHHHHHHHHHHHHHHHHHTT-----STT-----TTTHHHHHHHHHHHHHTT------TTTT---HHHHHHHTTT--TTTEEEEE---TTS-GGGGHHHHHHHTTTT-SSEEEEE-SSSEEEEEEP------SSTT-------SSSS-HHHHHHHHHHHTT---------

Mean predicted aligned error: 8.09 Å

Organism: Diploptera punctata (NCBI:txid6984)

pLDDT: mean 86.41, std 14.52, range [36.03, 98.5]

Solvent-accessible surface area (backbone atoms only — not comparable to full-atom values): 17308 Å² total; per-residue (Å²): 136,68,32,48,41,87,69,43,98,87,60,92,56,89,84,63,36,52,74,26,76,61,21,58,54,36,75,72,46,101,57,56,66,45,44,38,41,28,28,55,46,15,50,78,69,51,40,28,68,61,25,37,47,30,33,31,45,71,72,49,70,76,42,65,43,67,53,89,90,43,45,66,60,29,50,50,40,49,50,55,37,18,46,37,62,89,33,73,56,52,15,46,40,48,49,49,53,52,51,50,49,35,55,76,72,42,46,39,80,70,44,88,77,61,26,63,62,44,52,22,60,78,54,27,37,35,60,68,46,52,51,52,28,52,54,43,34,53,51,53,51,52,54,34,44,78,72,71,52,61,79,71,70,68,92,84,44,64,81,69,50,86,81,49,39,64,55,52,54,49,52,38,49,51,67,28,44,58,85,77,73,82,78,78,37,75,93,69,63,52,68,49,69,65,55,43,20,58,77,50,72,75,40,61,65,39,35,40,51,72,50,73,78,49,63,82,93,50,74,62,75,78,47,39,64,61,55,46,60,73,41,51,92,38,38,88,46,70,46,69,50,73,59,101,54,39,42,42,38,42,36,48,50,86,73,80,70,73,74,96,62,99,82,67,87,59,54,72,64,44,78,72,81,54,37,65,36,46,56,45,52,53,43,39,58,76,68,64,60,82,84,85,77,88,74,83,132